Protein 4OEY (pdb70)

CATH classification: 1.10.565.10

InterPro domains:
  IPR000536 Nuclear hormone receptor, ligand-binding domain [PF00104] (699-878)
  IPR000536 Nuclear hormone receptor, ligand-binding domain [PS51843] (669-900)
  IPR000536 Nuclear hormone receptor, ligand-binding domain [SM00430] (707-871)
  IPR001103 Androgen receptor [PF02166] (6-449)
  IPR001103 Androgen receptor [PR00521] (6-25)
  IPR001103 Androgen receptor [PR00521] (27-45)
  IPR001103 Androgen receptor [PR00521] (169-188)
  IPR001103 Androgen receptor [PR00521] (218-238)
  IPR001103 Androgen receptor [PR00521] (264-284)
  IPR001103 Androgen receptor [PR00521] (301-321)
  IPR001103 Androgen receptor [PR00521] (346-368)
  IPR001103 Androgen receptor [PR00521] (382-401)
  IPR001103 Androgen receptor [PR00521] (432-449)
  IPR001628 Zinc finger, nuclear hormone receptor-type [PF00105] (558-626)
  IPR001628 Zinc finger, nuclear hormone receptor-type [PR00047] (560-576)
  IPR001628 Zinc finger, nuclear hormone receptor-type [PR00047] (576-591)
  IPR001628 Zinc finger, nuclear hormone receptor-type [PR00047] (609-617)
  IPR001628 Zinc finger, nuclear hormone receptor-type [PR00047] (617-625)
  IPR001628 Zinc finger, nuclear hormone receptor-type [PS00031] (560-586)
  IPR001628 Zinc finger, nuclear hormone receptor-type [PS51030] (557-632)

Solvent-accessible surface area: 11503 Å² total; per-residue (Å²): 112,148,21,32,85,45,3,79,87,37,60,50,60,121,24,57,3,56,15,74,67,146,75,109,33,45,17,30,20,0,8,28,15,25,8,58,7,8,27,92,19,1,46,63,16,4,130,12,0,42,49,7,44,29,1,150,90,5,64,67,65,4,8,29,19,0,0,12,10,3,6,20,8,4,18,9,0,18,4,0,35,60,0,48,73,81,37,119,7,70,66,0,40,19,0,57,36,0,30,0,60,86,127,35,0,126,67,0,150,9,81,69,25,0,48,84,3,56,91,3,0,50,42,0,30,148,29,146,7,56,72,64,11,5,17,0,0,12,0,0,4,0,0,7,7,26,25,94,140,23,19,139,55,48,178,106,1,76,91,10,26,104,61,4,40,120,27,0,70,120,43,30,108,121,75,76,153,55,52,89,72,0,2,86,7,7,14,43,0,11,45,7,3,110,62,14,4,76,40,13,56,62,3,29,112,100,13,164,131,35,85,8,104,28,29,124,7,9,29,44,0,0,64,75,22,0,36,68,10,28,78,30,130,2,110,36,46,100,61,46,190,62,14,0,90,121,59,5,160

Sequence (249 aa):
PIFLNVLEAIEPGVVCAGHDNNQPDSFAALLSSLNE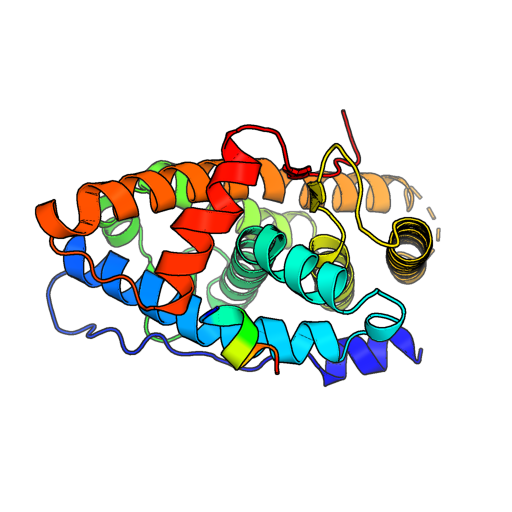LGERQLVHVVKWAKALPGFRNLHVDDQMAVIQYSWMGLMVFAMGWRSFTNVNSAMLYFAPDLVFNEYRMHKSRMYSQCVRMRHLSQEFGWLQITPQEFLCMKALLLFSIIPVDGLKNQKFFDELRMNYIKELDRIIASCSRRFYQLTKLLDSVQPIARELHQFTFDLLIKSHMVSVDFPEMMAEIISVQVPKILSGKVKPIYFHTGAFQNLFQ

Secondary structure (DSSP, 8-state):
-HHHHHHHHH----------TTS---HHHHHHHHHHHHHHHHHHHHHHHHTSTTGGGS-HHHHHHHHHHHHHHHHHHHHHHHHHHHHTTSSEEEETTEEE-HHHHHHTT-HHHHHHHHHHHHHHHHTT--HHHHHHHHHHHHTSEEETT--TTHHHHHHHHHHHHHHHHHHH---HHHHHHHHHHHHHHHHHHHHHHHHHHHHHHTTTTTT----HHHHHHHHHTHHHHHTTSEEE--S--/-HHHHHH-

GO terms:
  GO:0045944 positive regulation of transcription by RNA polymerase II (P, IDA)
  GO:0005634 nucleus (C, IDA)
  GO:0005737 cytoplasm (C, IDA)
  GO:0045944 positive regulation of transcription by RNA polymerase II (P, IMP)
  GO:0004879 nuclear receptor activity (F, IDA)
  GO:0001223 transcription coactivator binding (F, IDA)
  GO:0030520 estrogen receptor signaling pathway (P, IDA)
  GO:0030521 androgen receptor signaling pathway (P, IDA)
  GO:0071391 cellular response to estrogen stimulus (P, IDA)
  GO:0071394 cellular response to testosterone stimulus (P, IDA)
  GO:0001223 transcription coactivator binding (F, IPI)
  GO:0001091 RNA polymerase II general transcription initiation factor binding (F, IPI)
  GO:0051117 ATPase binding (F, IDA)
  GO:0032991 protein-containing complex (C, IDA)
  GO:0000978 RNA polymerase II cis-regulatory region sequence-specific DNA binding (F, IDA)
  GO:0001228 DNA-binding transcription activator activity, RNA polymerase II-specific (F, IDA)
  GO:0005497 androgen binding (F, IDA)
  GO:0003682 chromatin binding (F, IDA)
  GO:0003700 DNA-binding transcription factor activity (F, IDA)
  GO:0005634 nucleus (C, EXP)

Nearest PDB structures (foldseek):
  4k7a-assembly1_A  TM=1.003E+00  e=7.630E-37  Homo sapiens
  2q7k-assembly1_A  TM=1.003E+00  e=1.380E-36  Homo sapiens
  4oed-assembly1_A  TM=1.002E+00  e=7.768E-36  Homo sapiens
  4oh5-assembly1_A  TM=1.002E+00  e=9.465E-36  Homo sapiens
  4ql8-assembly1_A  TM=9.975E-01  e=1.098E-35  Homo sapiens

Organism: Homo sapiens (NCBI:txid9606)

Radius of gyration: 17.5 Å; Cα contacts (8 Å, |Δi|>4): 304; chains: 2; bounding box: 48×37×49 Å

Structure (mmCIF, N/CA/C/O backbone):
data_4OEY
#
_entry.id   4OEY
#
_cell.length_a   54.525
_cell.length_b   65.718
_cell.length_c   70.091
_cell.angle_alpha   90.00
_cell.angle_beta   90.00
_cell.angle_gamma   90.00
#
_symmetry.space_group_name_H-M   'P 21 21 21'
#
loop_
_entity.id
_entity.type
_entity.pdbx_description
1 polymer 'Androgen receptor'
2 polymer 'co-regulator peptide'
3 non-polymer 'SULFATE ION'
4 non-polymer 5-ALPHA-DIHYDROTESTOSTERONE
5 water water
#
loop_
_atom_site.group_PDB
_atom_site.id
_atom_site.type_symbol
_atom_site.label_atom_id
_atom_site.label_alt_id
_atom_site.label_comp_id
_atom_site.label_asym_id
_atom_site.label_entity_id
_atom_site.label_seq_id
_atom_site.pdbx_PDB_ins_code
_atom_site.Cartn_x
_atom_site.Cartn_y
_atom_site.Cartn_z
_atom_site.occupancy
_atom_site.B_iso_or_equiv
_atom_site.auth_seq_id
_atom_site.auth_comp_id
_atom_site.auth_asym_id
_atom_site.auth_atom_id
_atom_site.pdbx_PDB_model_num
ATOM 1 N N . PRO A 1 2 ? 9.969 27.077 21.020 1.00 67.18 671 PRO A N 1
ATOM 2 C CA . PRO A 1 2 ? 10.286 25.674 21.112 1.00 69.05 671 PRO A CA 1
ATOM 3 C C . PRO A 1 2 ? 11.793 25.547 21.067 1.00 57.77 671 PRO A C 1
ATOM 4 O O . PRO A 1 2 ? 12.344 25.435 19.995 1.00 52.92 671 PRO A O 1
ATOM 8 N N . ILE A 1 3 ? 12.438 25.631 22.223 1.00 52.98 672 ILE A N 1
ATOM 9 C CA . ILE A 1 3 ? 13.837 25.540 22.294 1.00 45.72 672 ILE A CA 1
ATOM 10 C C . ILE A 1 3 ? 14.316 24.215 21.651 1.00 39.44 672 ILE A C 1
ATOM 11 O O . ILE A 1 3 ? 15.245 24.241 20.869 1.00 38.00 672 ILE A O 1
ATOM 16 N N . PHE A 1 4 ? 13.706 23.085 21.996 1.00 43.03 673 PHE A N 1
ATOM 17 C CA . PHE A 1 4 ? 14.085 21.747 21.416 1.00 40.82 673 PHE A CA 1
ATOM 18 C C . PHE A 1 4 ? 14.193 21.663 19.890 1.00 40.17 673 PHE A C 1
ATOM 19 O O . PHE A 1 4 ? 15.216 21.202 19.371 1.00 33.11 673 PHE A O 1
ATOM 27 N N . LEU A 1 5 ? 13.130 22.029 19.149 1.00 35.14 674 LEU A N 1
ATOM 28 C CA . LEU A 1 5 ? 13.173 21.995 17.697 1.00 40.77 674 LEU A CA 1
ATOM 29 C C . LEU A 1 5 ? 14.232 22.979 17.126 1.00 39.22 674 LEU A C 1
ATOM 30 O O . LEU A 1 5 ? 14.933 22.619 16.151 1.00 37.35 674 LEU A O 1
ATOM 35 N N . ASN A 1 6 ? 14.395 24.142 17.789 1.00 36.33 675 ASN A N 1
ATOM 36 C CA . ASN A 1 6 ? 15.331 25.153 17.338 1.00 34.38 675 ASN A CA 1
ATOM 37 C C . ASN A 1 6 ? 16.697 24.421 17.285 1.00 29.43 675 ASN A C 1
ATOM 38 O O . ASN A 1 6 ? 17.392 24.580 16.288 1.00 34.19 675 ASN A O 1
ATOM 43 N N . VAL A 1 7 ? 16.987 23.632 18.306 1.00 31.51 676 VAL A N 1
ATOM 44 C CA . VAL A 1 7 ? 18.424 23.113 18.464 1.00 33.14 676 VAL A CA 1
ATOM 45 C C . VAL A 1 7 ? 18.619 22.023 17.421 1.00 32.45 676 VAL A C 1
ATOM 46 O O . VAL A 1 7 ? 19.610 22.019 16.678 1.00 32.53 676 VAL A O 1
ATOM 50 N N . LEU A 1 8 ? 17.602 21.145 17.308 1.00 33.41 677 LEU A N 1
ATOM 51 C CA . LEU A 1 8 ? 17.579 20.092 16.266 1.00 33.44 677 LEU A CA 1
ATOM 52 C C . LEU A 1 8 ? 17.751 20.620 14.877 1.00 34.65 677 LEU A C 1
ATOM 53 O O . LEU A 1 8 ? 18.569 20.090 14.083 1.00 31.88 677 LEU A O 1
ATOM 58 N N . GLU A 1 9 ? 17.050 21.737 14.569 1.00 32.53 678 GLU A N 1
ATOM 59 C CA . GLU A 1 9 ? 17.140 22.331 13.293 1.00 33.03 678 GLU A CA 1
ATOM 60 C C . GLU A 1 9 ? 18.557 22.932 13.119 1.00 32.49 678 GLU A C 1
ATOM 61 O O . GLU A 1 9 ? 19.228 22.718 12.074 1.00 34.05 678 GLU A O 1
ATOM 67 N N . ALA A 1 10 ? 19.046 23.587 14.143 1.00 31.00 679 ALA A N 1
ATOM 68 C CA . ALA A 1 10 ? 20.309 24.284 14.040 1.00 34.58 679 ALA A CA 1
ATOM 69 C C . ALA A 1 10 ? 21.504 23.345 13.872 1.00 35.46 679 ALA A C 1
ATOM 70 O O . ALA A 1 10 ? 22.486 23.700 13.188 1.00 36.50 679 ALA A O 1
ATOM 72 N N . ILE A 1 11 ? 21.431 22.167 14.469 1.00 32.41 680 ILE A N 1
ATOM 73 C CA . ILE A 1 11 ? 22.622 21.216 14.449 1.00 33.55 680 ILE A CA 1
ATOM 74 C C . ILE A 1 11 ? 22.634 20.249 13.266 1.00 33.49 680 ILE A C 1
ATOM 75 O O . ILE A 1 11 ? 23.526 19.389 13.162 1.00 30.42 680 ILE A O 1
ATOM 80 N N . GLU A 1 12 ? 21.551 20.246 12.469 1.00 31.10 681 GLU A N 1
ATOM 81 C CA . GLU A 1 12 ? 21.375 19.232 11.411 1.00 33.91 681 GLU A CA 1
ATOM 82 C C . GLU A 1 12 ? 22.489 19.333 10.345 1.00 35.11 681 GLU A C 1
ATOM 83 O O . GLU A 1 12 ? 22.682 20.386 9.760 1.00 34.04 681 GLU A O 1
ATOM 89 N N . PRO A 1 13 ? 23.260 18.244 10.130 1.00 35.43 682 PRO A N 1
ATOM 90 C CA . PRO A 1 13 ? 24.428 18.368 9.236 1.00 36.61 682 PRO A CA 1
ATOM 91 C C . PRO A 1 13 ? 24.115 18.789 7.838 1.00 37.56 682 PRO A C 1
ATOM 92 O O . PRO A 1 13 ? 23.023 18.504 7.332 1.00 38.48 682 PRO A O 1
ATOM 96 N N . GLY A 1 14 ? 25.094 19.391 7.177 1.00 37.73 683 GLY A N 1
ATOM 97 C CA . GLY A 1 14 ? 24.957 19.660 5.790 1.00 39.92 683 GLY A CA 1
ATOM 98 C C . GLY A 1 14 ? 25.276 18.481 4.878 1.00 39.33 683 GLY A C 1
ATOM 99 O O . GLY A 1 14 ? 25.336 17.348 5.307 1.00 38.93 683 GLY A O 1
ATOM 100 N N . VAL A 1 15 ? 25.426 18.798 3.597 1.00 37.47 684 VAL A N 1
ATOM 101 C CA . VAL A 1 15 ? 25.660 17.886 2.475 1.00 37.09 684 VAL A CA 1
ATOM 102 C C . VAL A 1 15 ? 27.039 17.272 2.632 1.00 35.77 684 VAL A C 1
ATOM 103 O O . VAL A 1 15 ? 27.984 17.993 2.908 1.00 37.63 684 VAL A O 1
ATOM 107 N N . VAL A 1 16 ? 27.119 15.946 2.605 1.00 31.75 685 VAL A N 1
ATOM 108 C CA . VAL A 1 16 ? 28.455 15.270 2.574 1.00 36.03 685 VAL A CA 1
ATOM 109 C C . VAL A 1 16 ? 28.625 14.500 1.288 1.00 37.63 685 VAL A C 1
ATOM 110 O O . VAL A 1 16 ? 27.741 13.704 0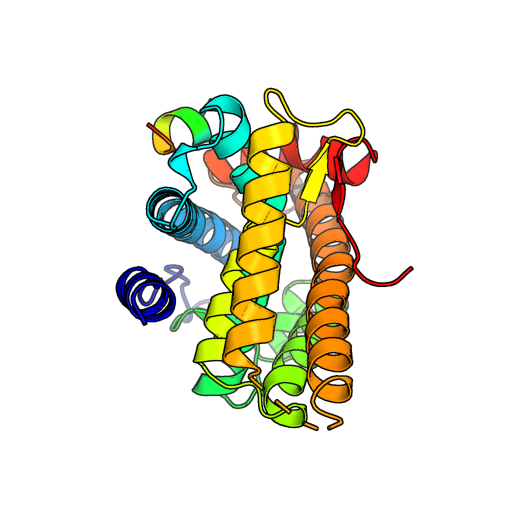.915 1.00 34.59 685 VAL A O 1
ATOM 114 N N . CYS A 1 17 ? 29.742 14.739 0.565 1.00 33.09 686 CYS A N 1
ATOM 115 C CA . CYS A 1 17 ? 29.988 14.071 -0.683 1.00 36.35 686 CYS A CA 1
ATOM 116 C C . CYS A 1 17 ? 30.933 12.875 -0.420 1.00 36.76 686 CYS A C 1
ATOM 117 O O . CYS A 1 17 ? 31.715 12.935 0.531 1.00 31.13 686 CYS A O 1
ATOM 120 N N . ALA A 1 18 ? 30.841 11.823 -1.247 1.00 35.07 687 ALA A N 1
ATOM 121 C CA . ALA A 1 18 ? 31.663 10.611 -1.091 1.00 35.39 687 ALA A CA 1
ATOM 122 C C . ALA A 1 18 ? 33.029 10.691 -1.813 1.00 34.89 687 ALA A C 1
ATOM 123 O O . ALA A 1 18 ? 33.898 9.899 -1.470 1.00 33.05 687 ALA A O 1
ATOM 125 N N . GLY A 1 19 ? 33.169 11.564 -2.804 1.00 35.36 688 GLY A N 1
ATOM 126 C CA . GLY A 1 19 ? 34.370 11.595 -3.684 1.00 37.73 688 GLY A CA 1
ATOM 127 C C . GLY A 1 19 ? 34.386 10.463 -4.711 1.00 39.34 688 GLY A C 1
ATOM 128 O O . GLY A 1 19 ? 35.429 10.108 -5.209 1.00 38.56 688 GLY A O 1
ATOM 129 N N . HIS A 1 20 ? 33.206 9.894 -5.056 1.00 34.11 689 HIS A N 1
ATOM 130 C CA . HIS A 1 20 ? 33.153 8.812 -5.974 1.00 35.91 689 HIS A CA 1
ATOM 131 C C . HIS A 1 20 ? 33.487 9.259 -7.406 1.00 34.82 689 HIS A C 1
ATOM 132 O O . HIS A 1 20 ? 33.064 10.299 -7.825 1.00 40.16 689 HIS A O 1
ATOM 139 N N . ASP A 1 21 ? 34.241 8.470 -8.155 1.00 37.81 690 ASP A N 1
ATOM 140 C CA . ASP A 1 21 ? 34.455 8.775 -9.585 1.00 38.26 690 ASP A CA 1
ATOM 141 C C . ASP A 1 21 ? 33.287 8.220 -10.414 1.00 33.34 690 ASP A C 1
ATOM 142 O O . ASP A 1 21 ? 33.246 7.028 -10.699 1.00 39.06 690 ASP A O 1
ATOM 147 N N . ASN A 1 22 ? 32.374 9.082 -10.814 1.00 36.33 691 ASN A N 1
ATOM 148 C CA . ASN A 1 22 ? 31.209 8.697 -11.610 1.00 38.38 691 ASN A CA 1
ATOM 149 C C . ASN A 1 22 ? 31.494 8.541 -13.093 1.00 46.28 691 ASN A C 1
ATOM 150 O O . ASN A 1 22 ? 30.577 8.300 -13.872 1.00 41.67 691 ASN A O 1
ATOM 155 N N . ASN A 1 23 ? 32.765 8.658 -13.480 1.00 44.75 692 ASN A N 1
ATOM 156 C CA . ASN A 1 23 ? 33.171 8.429 -14.867 1.00 45.06 692 ASN A CA 1
ATOM 157 C C . ASN A 1 23 ? 33.657 6.984 -15.050 1.00 45.61 692 ASN A C 1
ATOM 158 O O . ASN A 1 23 ? 33.545 6.422 -16.137 1.00 57.81 692 ASN A O 1
ATOM 163 N N . GLN A 1 24 ? 34.149 6.338 -14.004 1.00 49.02 693 GLN A N 1
ATOM 164 C CA . GLN A 1 24 ? 34.550 4.945 -14.149 1.00 56.47 693 GLN A CA 1
ATOM 165 C C . GLN A 1 24 ? 33.275 4.079 -14.119 1.00 59.74 693 GLN A C 1
ATOM 166 O O . GLN A 1 24 ? 32.205 4.550 -13.620 1.00 45.61 693 GLN A O 1
ATOM 172 N N . PRO A 1 25 ? 33.383 2.836 -14.666 1.00 57.69 694 PRO A N 1
ATOM 173 C CA . PRO A 1 25 ? 32.341 1.804 -14.639 1.00 59.11 694 PRO A CA 1
ATOM 174 C C . PRO A 1 25 ? 31.954 1.414 -13.240 1.00 52.28 694 PRO A C 1
ATOM 175 O O . PRO A 1 25 ? 32.798 1.330 -12.353 1.00 62.66 694 PRO A O 1
ATOM 179 N N . ASP A 1 26 ? 30.686 1.139 -13.048 1.00 51.62 695 ASP A N 1
ATOM 180 C CA . ASP A 1 26 ? 30.216 0.632 -11.781 1.00 46.27 695 ASP A CA 1
ATOM 181 C C . ASP A 1 26 ? 30.857 -0.745 -11.598 1.00 58.02 695 ASP A C 1
ATOM 182 O O . ASP A 1 26 ? 30.640 -1.647 -12.396 1.00 52.87 695 ASP A O 1
ATOM 187 N N . SER A 1 27 ? 31.747 -0.843 -10.616 1.00 52.87 696 SER A N 1
ATOM 188 C CA . SER A 1 27 ? 32.222 -2.097 -10.146 1.00 50.01 696 SER A CA 1
ATOM 189 C C . SER A 1 27 ? 31.873 -2.202 -8.662 1.00 50.71 696 SER A C 1
ATOM 190 O O . SER A 1 27 ? 31.685 -1.186 -7.976 1.00 42.95 696 SER A O 1
ATOM 193 N N . PHE A 1 28 ? 31.785 -3.435 -8.180 1.00 44.33 697 PHE A N 1
ATOM 194 C CA . PHE A 1 28 ? 31.579 -3.714 -6.772 1.00 43.48 697 PHE A CA 1
ATOM 195 C C . PHE A 1 28 ? 32.647 -3.014 -5.915 1.00 44.12 697 PHE A C 1
ATOM 196 O O . PHE A 1 28 ? 32.337 -2.273 -4.949 1.00 37.67 697 PHE A O 1
ATOM 204 N N . ALA A 1 29 ? 33.916 -3.234 -6.279 1.00 38.21 698 ALA A N 1
ATOM 205 C CA . ALA A 1 29 ? 35.009 -2.715 -5.465 1.00 39.99 698 ALA A CA 1
ATOM 206 C C . ALA A 1 29 ? 34.980 -1.187 -5.325 1.00 36.17 698 ALA A C 1
ATOM 207 O O . ALA A 1 29 ? 35.191 -0.649 -4.225 1.00 35.96 698 ALA A O 1
ATOM 209 N N . ALA A 1 30 ? 34.701 -0.504 -6.439 1.00 35.16 699 ALA A N 1
ATOM 210 C CA . ALA A 1 30 ? 34.707 0.949 -6.487 1.00 37.10 699 ALA A CA 1
ATOM 211 C C . ALA A 1 30 ? 33.458 1.481 -5.743 1.00 31.69 699 ALA A C 1
ATOM 212 O O . ALA A 1 30 ? 33.546 2.405 -4.937 1.00 32.67 699 ALA A O 1
ATOM 214 N N . LEU A 1 31 ? 32.317 0.882 -5.973 1.00 36.69 700 LEU A N 1
ATOM 215 C CA . LEU A 1 31 ? 31.159 1.388 -5.241 1.00 33.86 700 LEU A CA 1
ATOM 216 C C . LEU A 1 31 ? 31.257 1.205 -3.737 1.00 29.31 700 LEU A C 1
ATOM 217 O O . LEU A 1 31 ? 30.893 2.061 -2.978 1.00 31.92 700 LEU A O 1
ATOM 222 N N . LEU A 1 32 ? 31.668 0.037 -3.301 1.00 33.43 701 LEU A N 1
ATOM 223 C CA . LEU A 1 32 ? 31.697 -0.209 -1.902 1.00 33.33 701 LEU A CA 1
ATOM 224 C C . LEU A 1 32 ? 32.815 0.566 -1.260 1.00 30.86 701 LEU A C 1
ATOM 225 O O . LEU A 1 32 ? 32.633 1.091 -0.140 1.00 26.03 701 LEU A O 1
ATOM 230 N N . SER A 1 33 ? 33.987 0.650 -1.913 1.00 34.78 702 SER A N 1
ATOM 231 C CA . SER A 1 33 ? 35.019 1.543 -1.368 1.00 31.48 702 SER A CA 1
ATOM 232 C C . SER A 1 33 ? 34.523 3.021 -1.160 1.00 32.16 702 SER A C 1
ATOM 233 O O . SER A 1 33 ? 34.835 3.669 -0.161 1.00 31.18 702 SER A O 1
ATOM 236 N N . SER A 1 34 ? 33.734 3.515 -2.071 1.00 35.70 703 SER A N 1
ATOM 237 C CA . SER A 1 34 ? 33.158 4.849 -1.960 1.00 32.88 703 SER A CA 1
ATOM 238 C C . SER A 1 34 ? 32.084 4.982 -0.871 1.00 32.54 703 SER A C 1
ATOM 239 O O . SER A 1 34 ? 31.995 5.982 -0.157 1.00 31.02 703 SER A O 1
ATOM 242 N N . LEU A 1 35 ? 31.254 3.965 -0.747 1.00 33.41 704 LEU A N 1
ATOM 243 C CA . LEU A 1 35 ? 30.316 3.917 0.399 1.00 29.17 704 LEU A CA 1
ATOM 244 C C . LEU A 1 35 ? 31.063 3.900 1.730 1.00 28.66 704 LEU A C 1
ATOM 245 O O . LEU A 1 35 ? 30.694 4.580 2.659 1.00 28.25 704 LEU A O 1
ATOM 250 N N . ASN A 1 36 ? 32.186 3.163 1.837 1.00 30.18 705 ASN A N 1
ATOM 251 C CA . ASN A 1 36 ? 32.985 3.128 3.069 1.00 31.62 705 ASN A CA 1
ATOM 252 C C . ASN A 1 36 ? 33.586 4.501 3.386 1.00 29.24 705 ASN A C 1
ATOM 253 O O . ASN A 1 36 ? 33.573 4.921 4.508 1.00 29.61 705 ASN A O 1
ATOM 258 N N . GLU A 1 37 ? 34.051 5.177 2.361 1.00 30.36 706 GLU A N 1
ATOM 259 C CA . GLU A 1 37 ? 34.667 6.490 2.536 1.00 31.54 706 GLU A CA 1
ATOM 260 C C . GLU A 1 37 ? 33.521 7.472 2.935 1.00 28.18 706 GLU A C 1
ATOM 261 O O . GLU A 1 37 ? 33.650 8.291 3.813 1.00 29.68 706 GLU A O 1
ATOM 267 N N . LEU A 1 38 ? 32.371 7.295 2.345 1.00 31.36 707 LEU A N 1
ATOM 268 C CA . LEU A 1 38 ? 31.258 8.119 2.761 1.00 26.71 707 LEU A CA 1
ATOM 269 C C . LEU A 1 38 ? 30.923 7.874 4.230 1.00 26.45 707 LEU A C 1
ATOM 270 O O . LEU A 1 38 ? 30.557 8.822 4.935 1.00 31.32 707 LEU A O 1
ATOM 275 N N . GLY A 1 39 ? 30.890 6.596 4.671 1.00 25.45 708 GLY A N 1
ATOM 276 C CA . GLY A 1 39 ? 30.583 6.233 6.038 1.00 25.71 708 GLY A CA 1
ATOM 277 C C . GLY A 1 39 ? 31.584 6.961 6.962 1.00 33.14 708 GLY A C 1
ATOM 278 O O . GLY A 1 39 ? 31.271 7.498 7.968 1.00 29.37 708 GLY A O 1
ATOM 279 N N . GLU A 1 40 ? 32.838 6.961 6.564 1.00 29.33 709 GLU A N 1
ATOM 280 C CA . GLU A 1 40 ? 33.869 7.631 7.364 1.00 30.31 709 GLU A CA 1
ATOM 281 C C . GLU A 1 40 ? 33.643 9.121 7.488 1.00 27.23 709 GLU A C 1
ATOM 282 O O . GLU A 1 40 ? 33.732 9.640 8.582 1.00 31.90 709 GLU A O 1
ATOM 288 N N . ARG A 1 41 ? 33.319 9.770 6.375 1.00 28.80 710 ARG A N 1
ATOM 289 C CA . ARG A 1 41 ? 33.089 11.186 6.341 1.00 31.96 710 ARG A CA 1
ATOM 290 C C . ARG A 1 41 ? 31.847 11.521 7.143 1.00 32.04 710 ARG A C 1
ATOM 291 O O . ARG A 1 41 ? 31.848 12.470 7.947 1.00 31.14 710 ARG A O 1
ATOM 299 N N . GLN A 1 42 ? 30.782 10.767 6.908 1.00 32.41 711 GLN A N 1
ATOM 300 C CA . GLN A 1 42 ? 29.601 10.940 7.726 1.00 29.87 711 GLN A CA 1
ATOM 301 C C . GLN A 1 42 ? 29.792 10.728 9.238 1.00 29.39 711 GLN A C 1
ATOM 302 O O . GLN A 1 42 ? 29.107 11.332 10.068 1.00 30.59 711 GLN A O 1
ATOM 308 N N . LEU A 1 43 ? 30.638 9.806 9.650 1.00 26.79 712 LEU A N 1
ATOM 309 C CA . LEU A 1 43 ? 30.815 9.534 11.028 1.00 30.96 712 LEU A CA 1
ATOM 310 C C . LEU A 1 43 ? 31.341 10.777 11.727 1.00 29.68 712 LEU A C 1
ATOM 311 O O . LEU A 1 43 ? 30.974 11.056 12.864 1.00 27.71 712 LEU A O 1
ATOM 316 N N . VAL A 1 44 ? 32.283 11.492 11.076 1.00 33.57 713 VAL A N 1
ATOM 317 C CA . VAL A 1 44 ? 32.776 12.745 11.638 1.00 33.97 713 VAL A CA 1
ATOM 318 C C . VAL A 1 44 ? 31.597 13.687 11.953 1.00 30.96 713 VAL A C 1
ATOM 319 O O . VAL A 1 44 ? 31.529 14.293 13.033 1.00 31.91 713 VAL A O 1
ATOM 323 N N . HIS A 1 45 ? 30.709 13.792 10.997 1.00 30.10 714 HIS A N 1
ATOM 324 C CA . HIS A 1 45 ? 29.533 14.658 11.167 1.00 33.22 714 HIS A CA 1
ATOM 325 C C . HIS A 1 45 ? 28.565 14.145 12.266 1.00 32.47 714 HIS A C 1
ATOM 326 O O . HIS A 1 45 ? 28.010 14.971 13.022 1.00 32.80 714 HIS A O 1
ATOM 333 N N . VAL A 1 46 ? 28.401 12.822 12.352 1.00 30.86 715 VAL A N 1
ATOM 334 C CA . VAL A 1 46 ? 27.489 12.233 13.367 1.00 33.30 715 VAL A CA 1
ATOM 335 C C . VAL A 1 46 ? 28.040 12.485 14.732 1.00 31.77 715 VAL A C 1
ATOM 336 O O . VAL A 1 46 ? 27.319 12.806 15.629 1.00 29.13 715 VAL A O 1
ATOM 340 N N . VAL A 1 47 ? 29.384 12.388 14.938 1.00 29.41 716 VAL A N 1
ATOM 341 C CA . VAL A 1 47 ? 29.918 12.642 16.217 1.00 28.26 716 VAL A CA 1
ATOM 342 C C . VAL A 1 47 ? 29.649 14.078 16.624 1.00 28.77 716 VAL A C 1
ATOM 343 O O . VAL A 1 47 ? 29.290 14.290 17.749 1.00 33.11 716 VAL A O 1
ATOM 347 N N . LYS A 1 48 ? 29.914 15.057 15.756 1.00 30.55 717 LYS A N 1
ATOM 348 C CA . LYS A 1 48 ? 29.771 16.486 16.071 1.00 31.39 717 LYS A CA 1
ATOM 349 C C . LYS A 1 48 ? 28.273 16.832 16.387 1.00 31.31 717 LYS A C 1
ATOM 350 O O . LYS A 1 48 ? 27.966 17.511 17.354 1.00 29.81 717 LYS A O 1
ATOM 356 N N . TRP A 1 49 ? 27.412 16.203 15.602 1.00 30.72 718 TRP A N 1
ATOM 357 C CA . TRP A 1 49 ? 25.919 16.321 15.749 1.00 27.72 718 TRP A CA 1
ATOM 358 C C . TRP A 1 49 ? 25.465 15.793 17.101 1.00 26.66 718 TRP A C 1
ATOM 359 O O . TRP A 1 49 ? 24.830 16.515 17.856 1.00 31.84 718 TRP A O 1
ATOM 370 N N . ALA A 1 50 ? 25.802 14.556 17.418 1.00 31.45 719 ALA A N 1
ATOM 371 C CA . ALA A 1 50 ? 25.391 13.895 18.644 1.00 31.53 719 ALA A CA 1
ATOM 372 C C . ALA A 1 50 ? 25.825 14.649 19.879 1.00 35.97 719 ALA A C 1
ATOM 373 O O . ALA A 1 50 ? 25.025 14.894 20.784 1.00 29.82 719 ALA A O 1
ATOM 375 N N . LYS A 1 51 ? 27.071 15.156 19.871 1.00 31.54 720 LYS A N 1
ATOM 376 C CA . LYS A 1 51 ? 27.593 15.830 21.001 1.00 32.03 720 LYS A CA 1
ATOM 377 C C . LYS A 1 51 ? 26.953 17.232 21.245 1.00 30.87 720 LYS A C 1
ATOM 378 O O . LYS A 1 51 ? 27.004 17.771 22.335 1.00 33.28 720 LYS A O 1
ATOM 384 N N . ALA A 1 52 ? 26.374 17.783 20.206 1.00 29.70 721 ALA A N 1
ATOM 385 C CA . ALA A 1 52 ? 25.599 18.976 20.310 1.00 29.53 721 ALA A CA 1
ATOM 386 C C . ALA A 1 52 ? 24.105 18.757 20.624 1.00 30.57 721 ALA A C 1
ATOM 387 O O . ALA A 1 52 ? 23.362 19.753 20.727 1.00 31.51 721 ALA A O 1
ATOM 389 N N . LEU A 1 53 ? 23.641 17.524 20.762 1.00 30.39 722 LEU A N 1
ATOM 390 C CA . LEU A 1 53 ? 22.221 17.320 21.090 1.00 32.78 722 LEU A CA 1
ATOM 391 C C . LEU A 1 53 ? 21.857 17.729 22.543 1.00 31.46 722 LEU A C 1
ATOM 392 O O . LEU A 1 53 ? 22.600 17.564 23.497 1.00 26.55 722 LEU A O 1
ATOM 397 N N . PRO A 1 54 ? 20.602 18.228 22.763 1.00 27.39 723 PRO A N 1
ATOM 398 C CA . PRO A 1 54 ? 20.252 18.463 24.151 1.00 28.94 723 PRO A CA 1
ATOM 399 C C . PRO A 1 54 ? 20.415 17.262 25.039 1.00 31.24 723 PRO A C 1
ATOM 400 O O . PRO A 1 54 ? 19.959 16.165 24.715 1.00 32.66 723 PRO A O 1
ATOM 404 N N . GLY A 1 55 ? 21.076 17.457 26.177 1.00 33.77 724 GLY A N 1
ATOM 405 C CA . GLY A 1 55 ? 21.242 16.445 27.200 1.00 37.57 724 GLY A CA 1
ATOM 406 C C . GLY A 1 55 ? 22.425 15.515 27.020 1.00 33.29 724 GLY A C 1
ATOM 407 O O . GLY A 1 55 ? 22.745 14.767 27.889 1.00 34.80 724 GLY A O 1
ATOM 408 N N . PHE A 1 56 ? 23.021 15.516 25.854 1.00 32.69 725 PHE A N 1
ATOM 409 C CA . PHE A 1 56 ? 23.882 14.433 25.467 1.00 36.37 725 PHE A CA 1
ATOM 410 C C . PHE A 1 56 ? 25.036 14.347 26.432 1.00 36.68 725 PHE A C 1
ATOM 411 O O . PHE A 1 56 ? 25.473 13.257 26.751 1.00 35.54 725 PHE A O 1
ATOM 419 N N . ARG A 1 57 ? 25.510 15.495 26.899 1.00 42.62 726 ARG A N 1
ATOM 420 C CA . ARG A 1 57 ? 26.547 15.497 27.926 1.00 43.49 726 ARG A CA 1
ATOM 421 C C . ARG A 1 57 ? 26.097 15.058 29.293 1.00 45.07 726 ARG A C 1
ATOM 422 O O . ARG A 1 57 ? 26.930 14.911 30.145 1.00 46.04 726 ARG A O 1
ATOM 430 N N . ASN A 1 58 ? 24.797 14.798 29.544 1.00 39.09 727 ASN A N 1
ATOM 431 C CA . ASN A 1 58 ? 24.413 14.100 30.744 1.00 43.18 727 ASN A CA 1
ATOM 432 C C . ASN A 1 58 ? 25.036 12.722 30.806 1.00 44.03 727 ASN A C 1
ATOM 433 O O . ASN A 1 58 ? 25.176 12.194 31.909 1.00 45.69 727 ASN A O 1
ATOM 438 N N . LEU A 1 59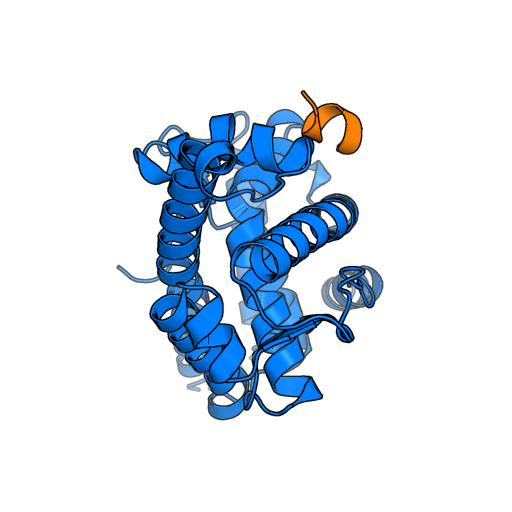 ? 25.343 12.125 29.651 1.00 37.29 728 LEU A N 1
ATOM 439 C CA . LEU A 1 59 ? 25.855 10.736 29.620 1.00 36.17 728 LEU A CA 1
ATOM 440 C C . LEU A 1 59 ? 27.316 10.701 30.066 1.00 37.55 728 LEU A C 1
ATOM 441 O O . LEU A 1 59 ? 28.074 11.587 29.733 1.00 39.93 728 LEU A O 1
ATOM 446 N N . HIS A 1 60 ? 27.710 9.614 30.709 1.00 40.89 729 HIS A N 1
ATOM 447 C CA . HIS A 1 60 ? 29.134 9.345 30.899 1.00 43.47 729 HIS A CA 1
ATOM 448 C C . HIS A 1 60 ? 29.906 9.363 29.564 1.00 40.72 729 HIS A C 1
ATOM 449 O O . HIS A 1 60 ? 29.477 8.791 28.557 1.00 35.58 729 HIS A O 1
ATOM 456 N N . VAL A 1 61 ? 31.085 9.956 29.526 1.00 38.70 730 VAL A N 1
ATOM 457 C CA . VAL A 1 61 ? 31.827 9.990 28.250 1.00 44.92 730 VAL A CA 1
ATOM 458 C C . VAL A 1 61 ? 31.988 8.625 27.554 1.00 38.34 730 VAL A C 1
ATOM 459 O O . VAL A 1 61 ? 32.133 8.578 26.336 1.00 40.91 730 VAL A O 1
ATOM 463 N N . ASP A 1 62 ? 31.981 7.526 28.298 1.00 40.99 731 ASP A N 1
ATOM 464 C CA . ASP A 1 62 ? 32.167 6.192 27.705 1.00 45.55 731 ASP A CA 1
ATOM 465 C C . ASP A 1 62 ? 30.872 5.765 27.047 1.00 39.91 731 ASP A C 1
ATOM 466 O O . ASP A 1 62 ? 30.885 5.082 26.047 1.00 36.97 731 ASP A O 1
ATOM 471 N N . ASP A 1 63 ? 29.771 6.208 27.613 1.00 40.42 732 ASP A N 1
ATOM 472 C CA . ASP A 1 63 ? 28.467 5.927 27.046 1.00 40.66 732 ASP A CA 1
ATOM 473 C C . ASP A 1 63 ? 28.194 6.759 25.793 1.00 35.25 732 ASP A C 1
ATOM 474 O O . ASP A 1 63 ? 27.575 6.302 24.848 1.00 36.43 732 ASP A O 1
ATOM 479 N N . GLN A 1 64 ? 28.607 8.009 25.821 1.00 34.18 733 GLN A N 1
ATOM 480 C CA . GLN A 1 64 ? 28.529 8.877 24.671 1.00 34.36 733 GLN A CA 1
ATOM 481 C C . GLN A 1 64 ? 29.191 8.192 23.502 1.00 39.53 733 GLN A C 1
ATOM 482 O O . GLN A 1 64 ? 28.611 8.161 22.430 1.00 32.55 733 GLN A O 1
ATOM 488 N N . MET A 1 65 ? 30.452 7.721 23.660 1.00 34.28 734 MET A N 1
ATOM 489 C CA . MET A 1 65 ? 31.106 7.056 22.539 1.00 34.65 734 MET A CA 1
ATOM 490 C C . MET A 1 65 ? 30.378 5.768 22.152 1.00 34.03 734 MET A C 1
ATOM 491 O O . MET A 1 65 ? 30.208 5.458 21.013 1.00 33.52 734 MET A O 1
ATOM 496 N N . ALA A 1 66 ? 30.012 5.000 23.128 1.00 33.64 735 ALA A N 1
ATOM 497 C CA . ALA A 1 66 ? 29.399 3.721 22.836 1.00 35.95 735 ALA A CA 1
ATOM 498 C C . ALA A 1 66 ? 28.072 3.892 22.074 1.00 30.39 735 ALA A C 1
ATOM 499 O O . ALA A 1 66 ? 27.809 3.181 21.106 1.00 32.58 735 ALA A O 1
ATOM 501 N N . VAL A 1 67 ? 27.290 4.851 22.480 1.00 32.37 736 VAL A N 1
ATOM 502 C CA . VAL A 1 67 ? 25.970 5.028 21.859 1.00 32.52 736 VAL A CA 1
ATOM 503 C C . VAL A 1 67 ? 26.124 5.465 20.385 1.00 31.45 736 VAL A C 1
ATOM 504 O O . VAL A 1 67 ? 25.423 4.993 19.477 1.00 27.27 736 VAL A O 1
ATOM 508 N N . ILE A 1 68 ? 27.165 6.276 20.077 1.00 29.44 737 ILE A N 1
ATOM 509 C CA . ILE A 1 68 ? 27.471 6.612 18.718 1.00 30.28 737 ILE A CA 1
ATOM 510 C C . ILE A 1 68 ? 27.890 5.405 17.882 1.00 29.12 737 ILE A C 1
ATOM 511 O O . ILE A 1 68 ? 27.463 5.266 16.718 1.00 25.68 737 ILE A O 1
ATOM 516 N N . GLN A 1 69 ? 28.854 4.607 18.446 1.00 29.38 738 GLN A N 1
ATOM 517 C CA . GLN A 1 69 ? 29.416 3.487 17.800 1.00 29.99 738 GLN A CA 1
ATOM 518 C C . GLN A 1 69 ? 28.433 2.339 17.516 1.00 29.31 738 GLN A C 1
ATOM 519 O O . GLN A 1 69 ? 28.645 1.581 16.629 1.00 31.81 738 GLN A O 1
ATOM 525 N N . TYR A 1 70 ? 27.343 2.280 18.232 1.00 33.05 739 TYR A N 1
ATOM 526 C CA . TYR A 1 70 ? 26.316 1.281 18.001 1.00 31.52 739 TYR A CA 1
ATOM 527 C C . TYR A 1 70 ? 25.236 1.787 17.069 1.00 31.49 739 TYR A C 1
ATOM 528 O O . TYR A 1 70 ? 24.662 1.009 16.278 1.00 34.51 739 TYR A O 1
ATOM 537 N N . SER A 1 71 ? 24.965 3.078 17.132 1.00 28.52 740 SER A N 1
ATOM 538 C CA . SER A 1 71 ? 23.810 3.630 16.415 1.00 29.79 740 SER A CA 1
ATOM 539 C C . SER A 1 71 ? 24.061 4.268 15.029 1.00 32.38 740 SER A C 1
ATOM 540 O O . SER A 1 71 ? 23.101 4.577 14.286 1.00 29.14 740 SER A O 1
ATOM 543 N N . TRP A 1 72 ? 25.327 4.455 14.621 1.00 30.10 741 TRP A N 1
ATOM 544 C CA . TRP A 1 72 ? 25.590 5.127 13.383 1.00 27.48 741 TRP A CA 1
ATOM 545 C C . TRP A 1 72 ? 24.916 4.538 12.148 1.00 27.23 741 TRP A C 1
ATOM 546 O O . TRP A 1 72 ? 24.498 5.269 11.295 1.00 27.41 741 TRP A O 1
ATOM 557 N N . MET A 1 73 ? 24.824 3.224 12.034 1.00 25.43 742 MET A N 1
ATOM 558 C CA . MET A 1 73 ? 24.298 2.603 10.853 1.00 25.96 742 MET A CA 1
ATOM 559 C C . MET A 1 73 ? 22.805 3.038 10.653 1.00 26.65 742 MET A C 1
ATOM 560 O O . MET A 1 73 ? 22.423 3.464 9.566 1.00 27.46 742 MET A O 1
ATOM 565 N N . GLY A 1 74 ? 22.087 2.951 11.729 1.00 30.06 743 GLY A N 1
ATOM 566 C CA . GLY A 1 74 ? 20.596 3.249 11.730 1.00 27.39 743 GLY A CA 1
ATOM 567 C C . GLY A 1 74 ? 20.415 4.738 11.460 1.00 28.53 743 GLY A C 1
ATOM 568 O O . GLY A 1 74 ? 19.541 5.180 10.672 1.00 26.43 743 GLY A O 1
ATOM 569 N N . LEU A 1 75 ? 21.264 5.557 12.093 1.00 26.70 744 LEU A N 1
ATOM 570 C CA . LEU A 1 75 ? 21.160 6.997 11.938 1.00 28.26 744 LEU A CA 1
ATOM 571 C C . LEU A 1 75 ? 21.399 7.394 10.477 1.00 29.84 744 LEU A C 1
ATOM 572 O O . LEU A 1 75 ? 20.619 8.222 9.877 1.00 29.99 744 LEU A O 1
ATOM 577 N N . MET A 1 76 ? 22.488 6.870 9.879 1.00 28.86 745 MET A N 1
ATOM 578 C CA . MET A 1 76 ? 22.832 7.154 8.516 1.00 26.77 745 MET A CA 1
ATOM 579 C C . MET A 1 76 ? 21.817 6.664 7.476 1.00 28.75 745 MET A C 1
ATOM 580 O O . MET A 1 76 ? 21.531 7.359 6.481 1.00 30.57 745 MET A O 1
ATOM 585 N N . VAL A 1 77 ? 21.211 5.501 7.787 1.00 27.00 746 VAL A N 1
ATOM 586 C CA . VAL A 1 77 ? 20.382 4.843 6.863 1.00 28.44 746 VAL A CA 1
ATOM 587 C C . VAL A 1 77 ? 19.082 5.706 6.833 1.00 24.24 746 VAL A C 1
ATOM 588 O O . VAL A 1 77 ? 18.532 5.902 5.768 1.00 28.82 746 VAL A O 1
ATOM 592 N N . PHE A 1 78 ? 18.656 6.111 8.009 1.00 28.52 747 PHE A N 1
ATOM 593 C CA . PHE A 1 78 ? 17.393 6.965 8.225 1.00 27.77 747 PHE A CA 1
ATOM 594 C C . PHE A 1 78 ? 17.531 8.306 7.533 1.00 30.40 747 PHE A C 1
ATOM 595 O O . PHE A 1 78 ? 16.692 8.713 6.758 1.00 32.41 747 PHE A O 1
ATOM 603 N N . ALA A 1 79 ? 18.683 8.969 7.707 1.00 29.35 748 ALA A N 1
ATOM 604 C CA . ALA A 1 79 ? 19.019 10.177 7.004 1.00 29.64 748 ALA A CA 1
ATOM 605 C C . ALA A 1 79 ? 19.113 9.980 5.526 1.00 28.62 748 ALA A C 1
ATOM 606 O O . ALA A 1 79 ? 18.599 10.807 4.766 1.00 30.46 748 ALA A O 1
ATOM 608 N N . MET A 1 80 ? 19.684 8.874 5.065 1.00 28.55 749 MET A N 1
ATOM 609 C CA . MET A 1 80 ? 19.781 8.658 3.637 1.00 28.63 749 MET A CA 1
ATOM 610 C C . MET A 1 80 ? 18.384 8.430 3.020 1.00 34.22 749 MET A C 1
ATOM 611 O O . MET A 1 80 ? 18.083 8.943 1.928 1.00 31.97 749 MET A O 1
ATOM 616 N N . GLY A 1 81 ? 17.548 7.709 3.753 1.00 36.46 750 GLY A N 1
ATOM 617 C CA . GLY A 1 81 ? 16.148 7.502 3.325 1.00 37.12 750 GLY A CA 1
ATOM 618 C C . GLY A 1 81 ? 15.377 8.824 3.116 1.00 36.04 750 GLY A C 1
ATOM 619 O O . GLY A 1 81 ? 14.703 9.028 2.078 1.00 33.24 750 GLY A O 1
ATOM 620 N N . TRP A 1 82 ? 15.585 9.752 4.038 1.00 35.54 751 TRP A N 1
ATOM 621 C CA . TRP A 1 82 ? 14.984 11.095 3.968 1.00 34.57 751 TRP A CA 1
ATOM 622 C C . TRP A 1 82 ? 15.493 11.885 2.771 1.00 38.87 751 TRP A C 1
ATOM 623 O O . TRP A 1 82 ? 14.711 12.468 2.026 1.00 32.75 751 TRP A O 1
ATOM 634 N N . ARG A 1 83 ? 16.824 11.914 2.566 1.00 36.56 752 ARG A N 1
ATOM 635 C CA . ARG A 1 83 ? 17.401 12.597 1.423 1.00 33.14 752 ARG A CA 1
ATOM 636 C C . ARG A 1 83 ? 16.885 12.017 0.118 1.00 30.56 752 ARG A C 1
ATOM 637 O O . ARG A 1 83 ? 16.758 12.753 -0.901 1.00 35.94 752 ARG A O 1
ATOM 645 N N . SER A 1 84 ? 16.639 10.722 0.105 1.00 27.46 753 SER A N 1
ATOM 646 C CA . SER A 1 84 ? 16.238 10.027 -1.097 1.00 31.14 753 SER A CA 1
ATOM 647 C C . SER A 1 84 ? 14.803 10.516 -1.416 1.00 37.80 753 SER A C 1
ATOM 648 O O . SER A 1 84 ? 14.487 10.872 -2.555 1.00 38.34 753 SER A O 1
ATOM 651 N N . PHE A 1 85 ? 14.004 10.524 -0.365 1.00 40.95 754 PHE A N 1
ATOM 652 C CA . PHE A 1 85 ? 12.6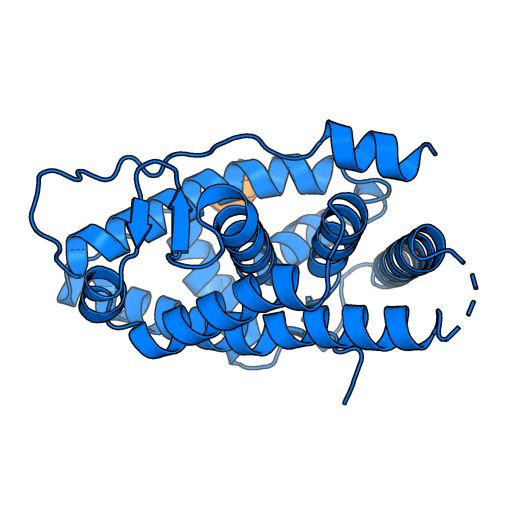02 10.996 -0.423 1.00 37.93 754 PHE A CA 1
ATOM 653 C C . PHE A 1 85 ? 12.549 12.424 -0.914 1.00 42.13 754 PHE A C 1
ATOM 654 O O . PHE A 1 85 ? 11.882 12.693 -1.903 1.00 47.79 754 PHE A O 1
ATOM 662 N N . THR A 1 86 ? 13.267 13.329 -0.250 1.00 42.21 755 THR A N 1
ATOM 663 C CA . THR A 1 86 ? 13.222 14.737 -0.573 1.00 43.07 755 THR A CA 1
ATOM 664 C C . THR A 1 86 ? 13.810 15.063 -1.959 1.00 47.11 755 THR A C 1
ATOM 665 O O . THR A 1 86 ? 13.326 15.967 -2.650 1.00 39.30 755 THR A O 1
ATOM 669 N N . ASN A 1 87 ? 14.867 14.360 -2.366 1.00 43.47 756 ASN A N 1
ATOM 670 C CA . ASN A 1 87 ? 15.660 14.770 -3.551 1.00 40.07 756 ASN A CA 1
ATOM 671 C C . ASN A 1 87 ? 15.193 14.092 -4.802 1.00 43.35 756 ASN A C 1
ATOM 672 O O . ASN A 1 87 ? 15.160 14.687 -5.848 1.00 51.90 756 ASN A O 1
ATOM 677 N N . VAL A 1 88 ? 14.848 12.825 -4.714 1.00 42.53 757 VAL A N 1
ATOM 678 C CA . VAL A 1 88 ? 14.510 12.082 -5.886 1.00 44.11 757 VAL A CA 1
ATOM 679 C C . VAL A 1 88 ? 13.267 11.266 -5.678 1.00 39.66 757 VAL A C 1
ATOM 680 O O . VAL A 1 88 ? 13.063 10.260 -6.344 1.00 45.35 757 VAL A O 1
ATOM 684 N N . ASN A 1 89 ? 12.456 11.660 -4.719 1.00 46.79 758 ASN A N 1
ATOM 685 C CA . ASN A 1 89 ? 11.190 11.002 -4.473 1.00 51.22 758 ASN A CA 1
ATOM 686 C C . ASN A 1 89 ? 11.213 9.527 -4.291 1.00 49.21 758 ASN A C 1
ATOM 687 O O . ASN A 1 89 ? 10.319 8.785 -4.731 1.00 45.06 758 ASN A O 1
ATOM 692 N N . SER A 1 90 ? 12.279 9.097 -3.617 1.00 44.20 759 SER A N 1
ATOM 693 C CA . SER A 1 90 ? 12.502 7.711 -3.300 1.00 42.22 759 SER A CA 1
ATOM 694 C C . SER A 1 90 ? 12.704 6.815 -4.486 1.00 40.12 759 SER A C 1
ATOM 695 O O . SER A 1 90 ? 12.689 5.609 -4.315 1.00 53.75 759 SER A O 1
ATOM 698 N N . ALA A 1 91 ? 12.972 7.373 -5.668 1.00 45.22 760 ALA A N 1
ATOM 699 C CA . ALA A 1 91 ? 13.149 6.578 -6.919 1.00 47.26 760 ALA A CA 1
ATOM 700 C C . ALA A 1 91 ? 14.489 5.878 -6.921 1.00 48.77 760 ALA A C 1
ATOM 701 O O . ALA A 1 91 ? 14.616 4.736 -7.405 1.00 47.78 760 ALA A O 1
ATOM 703 N N . MET A 1 92 ? 15.480 6.593 -6.375 1.00 43.89 761 MET A N 1
ATOM 704 C CA . MET A 1 92 ? 16.839 6.072 -6.168 1.00 40.24 761 MET A CA 1
ATOM 705 C C . MET A 1 92 ? 17.368 6.348 -4.743 1.00 36.20 761 MET A C 1
ATOM 706 O O . MET A 1 92 ? 16.853 7.205 -4.035 1.00 36.66 761 MET A O 1
ATOM 711 N N . LEU A 1 93 ? 18.457 5.663 -4.350 1.00 33.51 762 LEU A N 1
ATOM 712 C CA . LEU A 1 93 ? 19.078 5.895 -3.030 1.00 32.34 762 LEU A CA 1
ATOM 713 C C . LEU A 1 93 ? 20.163 6.999 -3.131 1.00 35.32 762 LEU A C 1
ATOM 714 O O . LEU A 1 93 ? 21.152 6.824 -3.850 1.00 34.82 762 LEU A O 1
ATOM 719 N N . TYR A 1 94 ? 19.914 8.105 -2.449 1.00 31.45 763 TYR A N 1
ATOM 720 C CA . TYR A 1 94 ? 20.735 9.351 -2.518 1.00 30.85 763 TYR A CA 1
ATOM 721 C C . TYR A 1 94 ? 21.757 9.326 -1.347 1.00 25.99 763 TYR A C 1
ATOM 722 O O . TYR A 1 94 ? 21.635 10.013 -0.328 1.00 32.19 763 TYR A O 1
ATOM 731 N N . PHE A 1 95 ? 22.657 8.392 -1.446 1.00 27.32 764 PHE A N 1
ATOM 732 C CA . PHE A 1 95 ? 23.710 8.334 -0.432 1.00 25.97 764 PHE A CA 1
ATOM 733 C C . PHE A 1 95 ? 24.395 9.682 -0.325 1.00 24.45 764 PHE A C 1
ATOM 734 O O . PHE A 1 95 ? 24.623 10.192 0.772 1.00 30.31 764 PHE A O 1
ATOM 742 N N . ALA A 1 96 ? 24.656 10.270 -1.464 1.00 27.94 765 ALA A N 1
ATOM 743 C CA . ALA A 1 96 ? 25.312 11.585 -1.548 1.00 29.51 765 ALA A CA 1
ATOM 744 C C . ALA A 1 96 ? 25.099 12.154 -2.922 1.00 28.41 765 ALA A C 1
ATOM 745 O O . ALA A 1 96 ? 24.733 11.444 -3.861 1.00 30.72 765 ALA A O 1
ATOM 747 N N . PRO A 1 97 ? 25.373 13.478 -3.086 1.00 31.46 766 PRO A N 1
ATOM 748 C CA . PRO A 1 97 ? 25.155 14.143 -4.387 1.00 35.69 766 PRO A CA 1
ATOM 749 C C . PRO A 1 97 ? 25.890 13.474 -5.498 1.00 36.95 766 PRO A C 1
ATOM 750 O O . PRO A 1 97 ? 25.316 13.324 -6.589 1.00 35.06 766 PRO A O 1
ATOM 754 N N . ASP A 1 98 ? 27.127 12.994 -5.196 1.00 33.83 767 ASP A N 1
ATOM 755 C CA . ASP A 1 98 ? 27.996 12.229 -6.125 1.00 38.73 767 ASP A CA 1
ATOM 756 C C . ASP A 1 98 ? 27.966 10.691 -5.953 1.00 36.64 767 ASP A C 1
ATOM 757 O O . ASP A 1 98 ? 28.865 9.944 -6.451 1.00 31.56 767 ASP A O 1
ATOM 762 N N . LEU A 1 99 ? 26.956 10.198 -5.263 1.00 29.40 768 LEU A N 1
ATOM 763 C CA . LEU A 1 99 ? 26.810 8.782 -5.138 1.00 31.96 768 LEU A CA 1
ATOM 764 C C . LEU A 1 99 ? 25.373 8.383 -4.983 1.00 32.96 768 LEU A C 1
ATOM 765 O O . LEU A 1 99 ? 24.916 8.098 -3.929 1.00 29.63 768 LEU A O 1
ATOM 770 N N . VAL A 1 100 ? 24.714 8.342 -6.102 1.00 30.98 769 VAL A N 1
ATOM 771 C CA . VAL A 1 100 ? 23.228 8.001 -6.161 1.00 34.73 769 VAL A CA 1
ATOM 772 C C . VAL A 1 100 ? 23.067 6.660 -6.813 1.00 33.78 769 VAL A C 1
ATOM 773 O O . VAL A 1 100 ? 23.581 6.451 -7.898 1.00 35.19 769 VAL A O 1
ATOM 777 N N . PHE A 1 101 ? 22.303 5.738 -6.184 1.00 32.28 770 PHE A N 1
ATOM 778 C CA . PHE A 1 101 ? 22.186 4.408 -6.680 1.00 31.18 770 PHE A CA 1
ATOM 779 C C . PHE A 1 101 ? 20.888 4.291 -7.436 1.00 38.09 770 PHE A C 1
ATOM 780 O O . PHE A 1 101 ? 19.846 4.513 -6.824 1.00 37.99 770 PHE A O 1
ATOM 788 N N . ASN A 1 102 ? 20.987 4.052 -8.736 1.00 37.44 771 ASN A N 1
ATOM 789 C CA . ASN A 1 102 ? 19.954 3.383 -9.557 1.00 38.63 771 ASN A CA 1
ATOM 790 C C . ASN A 1 102 ? 19.907 1.876 -9.334 1.00 39.60 771 ASN A C 1
ATOM 791 O O . ASN A 1 102 ? 20.742 1.286 -8.592 1.00 32.90 771 ASN A O 1
ATOM 796 N N . GLU A 1 103 ? 18.963 1.183 -9.997 1.00 39.86 772 GLU A N 1
ATOM 797 C CA . GLU A 1 103 ? 18.864 -0.276 -9.802 1.00 40.54 772 GLU A CA 1
ATOM 798 C C . GLU A 1 103 ? 20.135 -0.967 -10.238 1.00 39.59 772 GLU A C 1
ATOM 799 O O . GLU A 1 103 ? 20.542 -1.983 -9.718 1.00 38.92 772 GLU A O 1
ATOM 805 N N . TYR A 1 104 ? 20.765 -0.427 -11.258 1.00 35.02 773 TYR A N 1
ATOM 806 C CA . TYR A 1 104 ? 21.954 -1.073 -11.733 1.00 35.00 773 TYR A CA 1
ATOM 807 C C . TYR A 1 104 ? 23.012 -1.080 -10.602 1.00 33.59 773 TYR A C 1
ATOM 808 O O . TYR A 1 104 ? 23.604 -2.124 -10.352 1.00 35.58 773 TYR A O 1
ATOM 817 N N . ARG A 1 105 ? 23.212 0.056 -9.933 1.00 36.95 774 ARG A N 1
ATOM 818 C CA . ARG A 1 105 ? 24.205 0.102 -8.846 1.00 38.15 774 ARG A CA 1
ATOM 819 C C . ARG A 1 105 ? 23.756 -0.710 -7.643 1.00 38.33 774 ARG A C 1
ATOM 820 O O . ARG A 1 105 ? 24.562 -1.424 -7.047 1.00 36.27 774 ARG A O 1
ATOM 828 N N . MET A 1 106 ? 22.444 -0.739 -7.394 1.00 33.06 775 MET A N 1
ATOM 829 C CA . MET A 1 106 ? 21.934 -1.655 -6.420 1.00 37.51 775 MET A CA 1
ATOM 830 C C . MET A 1 106 ? 22.354 -3.062 -6.699 1.00 37.57 775 MET A C 1
ATOM 831 O O . MET A 1 106 ? 22.710 -3.794 -5.770 1.00 40.94 775 MET A O 1
ATOM 836 N N . HIS A 1 107 ? 22.345 -3.480 -7.968 1.00 37.42 776 HIS A N 1
ATOM 837 C CA . HIS A 1 107 ? 22.660 -4.848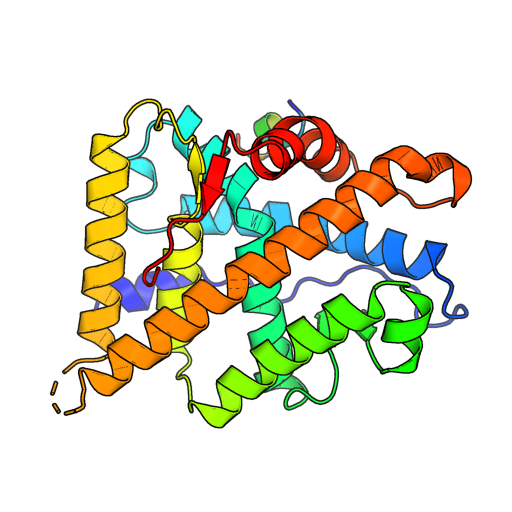 -8.262 1.00 38.85 776 HIS A CA 1
ATOM 838 C C . HIS A 1 107 ? 24.136 -5.046 -8.149 1.00 38.70 776 HIS A C 1
ATOM 839 O O . HIS A 1 107 ? 24.572 -6.021 -7.545 1.00 40.52 776 HIS A O 1
ATOM 846 N N . LYS A 1 108 ? 24.893 -4.115 -8.723 1.00 38.21 777 LYS A N 1
ATOM 847 C CA . LYS A 1 108 ? 26.377 -4.212 -8.750 1.00 42.83 777 LYS A CA 1
ATOM 848 C C . LYS A 1 108 ? 27.019 -4.175 -7.364 1.00 38.97 777 LYS A C 1
ATOM 849 O O . LYS A 1 108 ? 28.109 -4.759 -7.147 1.00 40.66 777 LYS A O 1
ATOM 855 N N . SER A 1 109 ? 26.328 -3.508 -6.438 1.00 36.35 778 SER A N 1
ATOM 856 C CA . SER A 1 109 ? 26.766 -3.409 -5.050 1.00 36.87 778 SER A CA 1
ATOM 857 C C . SER A 1 109 ? 26.703 -4.732 -4.286 1.00 38.84 778 SER A C 1
ATOM 858 O O . SER A 1 109 ? 27.277 -4.843 -3.229 1.00 38.35 778 SER A O 1
ATOM 861 N N . ARG A 1 110 ? 26.080 -5.762 -4.860 1.00 40.29 779 ARG A N 1
ATOM 862 C CA . ARG A 1 110 ? 25.810 -7.070 -4.182 1.00 40.81 779 ARG A CA 1
ATOM 863 C C . ARG A 1 110 ? 24.996 -6.956 -2.882 1.00 45.41 779 ARG A C 1
ATOM 864 O O . ARG A 1 110 ? 25.118 -7.811 -2.025 1.00 48.82 779 ARG A O 1
ATOM 872 N N . MET A 1 111 ? 24.206 -5.877 -2.755 1.00 39.66 780 MET A N 1
ATOM 873 C CA . MET A 1 111 ? 23.453 -5.507 -1.587 1.00 42.14 780 MET A CA 1
ATOM 874 C C . MET A 1 111 ? 22.059 -5.174 -2.080 1.00 39.38 780 MET A C 1
ATOM 875 O O . MET A 1 111 ? 21.362 -4.325 -1.505 1.00 38.21 780 MET A O 1
ATOM 880 N N . TYR A 1 112 ? 21.641 -5.821 -3.153 1.00 41.69 781 TYR A N 1
ATOM 881 C CA . TYR A 1 112 ? 20.383 -5.402 -3.743 1.00 37.71 781 TYR A CA 1
ATOM 882 C C . TYR A 1 112 ? 19.205 -5.498 -2.784 1.00 37.91 781 TYR A C 1
ATOM 883 O O . TYR A 1 112 ? 18.403 -4.569 -2.700 1.00 34.09 781 TYR A O 1
ATOM 892 N N . SER A 1 113 ? 19.084 -6.626 -2.086 1.00 37.74 782 SER A N 1
ATOM 893 C CA . SER A 1 113 ? 17.955 -6.800 -1.152 1.00 43.83 782 SER A CA 1
ATOM 894 C C . SER A 1 113 ? 17.981 -5.742 -0.051 1.00 42.03 782 SER A C 1
ATOM 895 O O . SER A 1 113 ? 16.964 -5.170 0.287 1.00 34.63 782 SER A O 1
ATOM 898 N N . GLN A 1 114 ? 19.175 -5.423 0.474 1.00 38.38 783 GLN A N 1
ATOM 899 C CA . GLN A 1 114 ? 19.250 -4.354 1.463 1.00 37.02 783 GLN A CA 1
ATOM 900 C C . GLN A 1 114 ? 18.913 -3.000 0.853 1.00 33.23 783 GLN A C 1
ATOM 901 O O . GLN A 1 114 ? 18.195 -2.180 1.476 1.00 38.96 783 GLN A O 1
ATOM 907 N N . CYS A 1 115 ? 19.359 -2.738 -0.396 1.00 34.65 784 CYS A N 1
ATOM 908 C CA . CYS A 1 115 ? 19.060 -1.468 -1.010 1.00 34.84 784 CYS A CA 1
ATOM 909 C C . CYS A 1 115 ? 17.537 -1.292 -1.210 1.00 31.95 784 CYS A C 1
ATOM 910 O O . CYS A 1 115 ? 17.008 -0.215 -1.047 1.00 34.77 784 CYS A O 1
ATOM 913 N N . VAL A 1 116 ? 16.938 -2.341 -1.714 1.00 3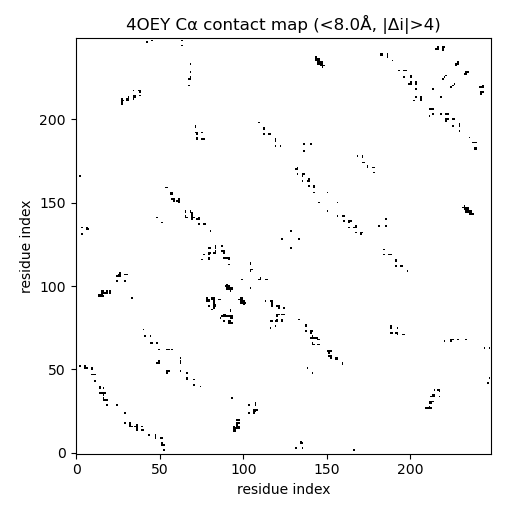7.47 785 VAL A N 1
ATOM 914 C CA . VAL A 1 116 ? 15.458 -2.415 -1.815 1.00 45.39 785 VAL A CA 1
ATOM 915 C C . VAL A 1 116 ? 14.767 -2.110 -0.498 1.00 38.41 785 VAL A C 1
ATOM 916 O O . VAL A 1 116 ? 13.847 -1.306 -0.471 1.00 40.06 785 VAL A O 1
ATOM 920 N N . ARG A 1 117 ? 15.236 -2.701 0.603 1.00 39.91 786 ARG A N 1
ATOM 921 C CA . ARG A 1 117 ? 14.652 -2.366 1.911 1.00 41.14 786 ARG A CA 1
ATOM 922 C C . ARG A 1 117 ? 14.837 -0.881 2.273 1.00 42.61 786 ARG A C 1
ATOM 923 O O . ARG A 1 117 ? 13.890 -0.195 2.684 1.00 34.55 786 ARG A O 1
ATOM 931 N N . MET A 1 118 ? 16.029 -0.326 2.004 1.00 36.15 787 MET A N 1
ATOM 932 C CA . MET A 1 118 ? 16.227 1.083 2.248 1.00 37.51 787 MET A CA 1
ATOM 933 C C . MET A 1 118 ? 15.324 1.944 1.360 1.00 36.55 787 MET A C 1
ATOM 934 O O . MET A 1 118 ? 14.838 3.028 1.765 1.00 34.06 787 MET A O 1
ATOM 939 N N . ARG A 1 119 ? 15.098 1.477 0.130 1.00 38.66 788 ARG A N 1
ATOM 940 C CA . ARG A 1 119 ? 14.203 2.183 -0.729 1.00 41.64 788 ARG A CA 1
ATOM 941 C C . ARG A 1 119 ? 12.769 2.151 -0.165 1.00 37.45 788 ARG A C 1
ATOM 942 O O . ARG A 1 119 ? 12.077 3.154 -0.249 1.00 37.42 788 ARG A O 1
ATOM 950 N N . HIS A 1 120 ? 12.353 1.010 0.357 1.00 41.59 789 HIS A N 1
ATOM 951 C CA . HIS A 1 120 ? 10.973 0.921 0.950 1.00 48.50 789 HIS A CA 1
ATOM 952 C C . HIS A 1 120 ? 10.866 1.937 2.098 1.00 48.06 789 HIS A C 1
ATOM 953 O O . HIS A 1 120 ? 9.963 2.780 2.159 1.00 40.68 789 HIS A O 1
ATOM 960 N N . LEU A 1 121 ? 11.875 1.916 2.981 1.00 45.36 790 LEU A N 1
ATOM 961 C CA . LEU A 1 121 ? 11.930 2.867 4.080 1.00 42.54 790 LEU A CA 1
ATOM 962 C C . LEU A 1 121 ? 11.724 4.286 3.600 1.00 39.02 790 LEU A C 1
ATOM 963 O O . LEU A 1 121 ? 10.924 5.089 4.208 1.00 37.60 790 LEU A O 1
ATOM 968 N N . SER A 1 122 ? 12.477 4.650 2.552 1.00 41.04 791 SER A N 1
ATOM 969 C CA . SER A 1 122 ? 12.371 5.971 1.950 1.00 36.00 791 SER A CA 1
ATOM 970 C C . SER A 1 122 ? 10.913 6.247 1.442 1.00 40.07 791 SER A C 1
ATOM 971 O O . SER A 1 122 ? 10.420 7.340 1.647 1.00 38.22 791 SER A O 1
ATOM 974 N N . GLN A 1 123 ? 10.261 5.267 0.804 1.00 41.83 792 GLN A N 1
ATOM 975 C CA . GLN A 1 123 ? 8.842 5.483 0.341 1.00 46.78 792 GLN A CA 1
ATOM 976 C C . GLN A 1 123 ? 7.935 5.705 1.523 1.00 39.89 792 GLN A C 1
ATOM 977 O O . GLN A 1 123 ? 6.924 6.407 1.429 1.00 44.76 792 GLN A O 1
ATOM 983 N N . GLU A 1 124 ? 8.303 5.137 2.665 1.00 42.05 793 GLU A N 1
ATOM 984 C CA . GLU A 1 124 ? 7.521 5.360 3.871 1.00 43.76 793 GLU A CA 1
ATOM 985 C C . GLU A 1 124 ? 7.462 6.805 4.287 1.00 38.99 793 GLU A C 1
ATOM 986 O O . GLU A 1 124 ? 6.379 7.258 4.770 1.00 41.59 793 GLU A O 1
ATOM 992 N N . PHE A 1 125 ? 8.529 7.589 4.064 1.00 38.25 794 PHE A N 1
ATOM 993 C CA . PHE A 1 125 ? 8.446 8.983 4.407 1.00 35.89 794 PHE A CA 1
ATOM 994 C C . PHE A 1 125 ? 7.368 9.699 3.562 1.00 39.43 794 PHE A C 1
ATOM 995 O O . PHE A 1 125 ? 6.857 10.713 3.988 1.00 37.79 794 PHE A O 1
ATOM 1003 N N . GLY A 1 126 ? 7.171 9.243 2.330 1.00 38.53 795 GLY A N 1
ATOM 1004 C CA . GLY A 1 126 ? 6.173 9.858 1.448 1.00 44.36 795 GLY A CA 1
ATOM 1005 C C . GLY A 1 126 ? 4.807 9.336 1.853 1.00 40.23 795 GLY A C 1
ATOM 1006 O O . GLY A 1 126 ? 3.866 10.109 2.014 1.00 44.39 795 GLY A O 1
ATOM 1007 N N . TRP A 1 127 ? 4.706 8.034 2.040 1.00 45.49 796 TRP A N 1
ATOM 1008 C CA . TRP A 1 127 ? 3.393 7.406 2.260 1.00 45.87 796 TRP A CA 1
ATOM 1009 C C . TRP A 1 127 ? 2.792 7.876 3.574 1.00 49.55 796 TRP A C 1
ATOM 1010 O O . TRP A 1 127 ? 1.571 8.037 3.647 1.00 45.34 796 TRP A O 1
ATOM 1021 N N . LEU A 1 128 ? 3.626 8.094 4.615 1.00 37.67 797 LEU A N 1
ATOM 1022 C CA . LEU A 1 128 ? 3.163 8.591 5.917 1.00 40.46 797 LEU A CA 1
ATOM 1023 C C . LEU A 1 128 ? 3.145 10.105 6.080 1.00 36.41 797 LEU A C 1
ATOM 1024 O O . LEU A 1 128 ? 2.752 10.601 7.098 1.00 39.55 797 LEU A O 1
ATOM 1029 N N . GLN A 1 129 ? 3.532 10.854 5.050 1.00 36.42 798 GLN A N 1
ATOM 1030 C CA . GLN A 1 129 ? 3.614 12.293 5.100 1.00 33.68 798 GLN A CA 1
ATOM 1031 C C . GLN A 1 129 ? 4.438 12.842 6.261 1.00 36.91 798 GLN A C 1
ATOM 1032 O O . GLN A 1 129 ? 4.122 13.832 6.875 1.00 38.10 798 GLN A O 1
ATOM 1038 N N . ILE A 1 130 ? 5.570 12.184 6.509 1.00 35.07 799 ILE A N 1
ATOM 1039 C CA . ILE A 1 130 ? 6.421 12.558 7.602 1.00 36.75 799 ILE A CA 1
ATOM 1040 C C . ILE A 1 130 ? 6.922 13.980 7.437 1.00 35.99 799 ILE A C 1
ATOM 1041 O O . ILE A 1 130 ? 7.451 14.367 6.385 1.00 40.37 799 ILE A O 1
ATOM 1046 N N . THR A 1 131 ? 6.791 14.770 8.481 1.00 34.28 800 THR A N 1
ATOM 1047 C CA . THR A 1 131 ? 7.148 16.160 8.354 1.00 37.45 800 THR A CA 1
ATOM 1048 C C . THR A 1 131 ? 8.646 16.252 8.663 1.00 38.02 800 THR A C 1
ATOM 1049 O O . THR A 1 131 ? 9.171 15.338 9.284 1.00 32.24 800 THR A O 1
ATOM 1053 N N . PRO A 1 132 ? 9.285 17.360 8.259 1.00 41.72 801 PRO A N 1
ATOM 1054 C CA . PRO A 1 132 ? 10.728 17.568 8.546 1.00 42.47 801 PRO A CA 1
ATOM 1055 C C . PRO A 1 132 ? 11.040 17.559 10.056 1.00 45.83 801 PRO A C 1
ATOM 1056 O O . PRO A 1 132 ? 12.135 17.137 10.493 1.00 35.84 801 PRO A O 1
ATOM 1060 N N . GLN A 1 133 ? 10.093 18.026 10.848 1.00 35.00 802 GLN A N 1
ATOM 1061 C CA . GLN A 1 133 ? 10.286 18.089 12.272 1.00 37.32 802 GLN A CA 1
ATOM 1062 C C . GLN A 1 133 ? 10.111 16.735 12.945 1.00 34.62 802 GLN A C 1
ATOM 1063 O O . GLN A 1 133 ? 10.811 16.446 13.930 1.00 34.41 802 GLN A O 1
ATOM 1069 N N . GLU A 1 134 ? 9.139 15.941 12.460 1.00 36.38 803 GLU A N 1
ATOM 1070 C CA . GLU A 1 134 ? 9.014 14.589 12.856 1.00 33.38 803 GLU A CA 1
ATOM 1071 C C . GLU A 1 134 ? 10.320 13.847 12.461 1.00 33.11 803 GLU A C 1
ATOM 1072 O O . GLU A 1 134 ? 10.850 13.073 13.256 1.00 33.30 803 GLU A O 1
ATOM 1078 N N . PHE A 1 135 ? 10.755 14.035 11.236 1.00 31.66 804 PHE A N 1
ATOM 1079 C CA . PHE A 1 135 ? 12.030 13.407 10.823 1.00 32.36 804 PHE A CA 1
ATOM 1080 C C . PHE A 1 135 ? 13.189 13.701 11.848 1.00 30.67 804 PHE A C 1
ATOM 1081 O O . PHE A 1 135 ? 13.836 12.754 12.315 1.00 29.59 804 PHE A O 1
ATOM 1089 N N . LEU A 1 136 ? 13.417 14.972 12.149 1.00 33.06 805 LEU A N 1
ATOM 1090 C CA . LEU A 1 136 ? 14.470 15.437 13.037 1.00 36.40 805 LEU A CA 1
ATOM 1091 C C . LEU A 1 136 ? 14.343 14.808 14.442 1.00 40.94 805 LEU A C 1
ATOM 1092 O O . LEU A 1 136 ? 15.333 14.319 14.995 1.00 26.46 805 LEU A O 1
ATOM 1097 N N . CYS A 1 137 ? 13.116 14.767 15.020 1.00 30.20 806 CYS A N 1
ATOM 1098 C CA . CYS A 1 137 ? 12.919 14.157 16.294 1.00 29.85 806 CYS A CA 1
ATOM 1099 C C . CYS A 1 137 ? 13.185 12.650 16.287 1.00 30.85 806 CYS A C 1
ATOM 1100 O O . CYS A 1 137 ? 13.817 12.110 17.238 1.00 30.77 806 CYS A O 1
ATOM 1103 N N . MET A 1 138 ? 12.624 11.936 15.305 1.00 31.89 807 MET A N 1
ATOM 1104 C CA . MET A 1 138 ? 12.878 10.529 15.130 1.00 30.83 807 MET A CA 1
ATOM 1105 C C . MET A 1 138 ? 14.400 10.254 14.990 1.00 29.80 807 MET A C 1
ATOM 1106 O O . MET A 1 138 ? 14.896 9.345 15.629 1.00 28.49 807 MET A O 1
ATOM 1111 N N . LYS A 1 139 ? 15.052 10.950 14.091 1.00 30.89 808 LYS A N 1
ATOM 1112 C CA . LYS A 1 139 ? 16.528 10.719 13.909 1.00 31.07 808 LYS A CA 1
ATOM 1113 C C . LYS A 1 139 ? 17.238 10.827 15.268 1.00 29.90 808 LYS A C 1
ATOM 1114 O O . LYS A 1 139 ? 18.050 9.955 15.600 1.00 30.03 808 LYS A O 1
ATOM 1120 N N . ALA A 1 140 ? 16.981 11.900 16.020 1.00 32.22 809 ALA A N 1
ATOM 1121 C CA . ALA A 1 140 ? 17.586 12.076 17.381 1.00 31.90 809 ALA A CA 1
ATOM 1122 C C . ALA A 1 140 ? 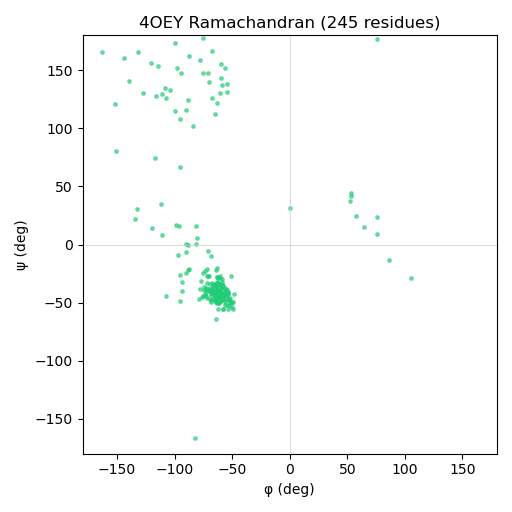17.281 10.870 18.294 1.00 32.87 809 ALA A C 1
ATOM 1123 O O . ALA A 1 140 ? 18.137 10.278 18.927 1.00 28.03 809 ALA A O 1
ATOM 1125 N N . LEU A 1 141 ? 16.026 10.390 18.300 1.00 29.86 810 LEU A N 1
ATOM 1126 C CA . LEU A 1 141 ? 15.708 9.157 19.037 1.00 29.15 810 LEU A CA 1
ATOM 1127 C C . LEU A 1 141 ? 16.458 7.894 18.639 1.00 27.00 810 LEU A C 1
ATOM 1128 O O . LEU A 1 141 ? 16.753 7.089 19.508 1.00 31.55 810 LEU A O 1
ATOM 1133 N N . LEU A 1 142 ? 16.756 7.734 17.344 1.00 29.25 811 LEU A N 1
ATOM 1134 C CA . LEU A 1 142 ? 17.542 6.625 16.851 1.00 28.21 811 LEU A CA 1
ATOM 1135 C C . LEU A 1 142 ? 18.918 6.605 17.499 1.00 29.17 811 LEU A C 1
ATOM 1136 O O . LEU A 1 142 ? 19.455 5.524 17.687 1.00 29.60 811 LEU A O 1
ATOM 1141 N N . LEU A 1 143 ? 19.446 7.739 17.870 1.00 31.23 812 LEU A N 1
ATOM 1142 C CA . LEU A 1 143 ? 20.747 7.735 18.635 1.00 32.76 812 LEU A CA 1
ATOM 1143 C C . LEU A 1 143 ? 20.637 6.977 19.967 1.00 36.85 812 LEU A C 1
ATOM 1144 O O . LEU A 1 143 ? 21.612 6.374 20.425 1.00 31.24 812 LEU A O 1
ATOM 1149 N N . PHE A 1 144 ? 19.434 6.948 20.569 1.00 29.50 813 PHE A N 1
ATOM 1150 C CA . PHE A 1 144 ? 19.203 6.354 21.875 1.00 29.20 813 PHE A CA 1
ATOM 1151 C C . PHE A 1 144 ? 18.331 5.094 21.781 1.00 31.58 813 PHE A C 1
ATOM 1152 O O . PHE A 1 144 ? 17.576 4.819 22.675 1.00 33.92 813 PHE A O 1
ATOM 1160 N N . SER A 1 145 ? 18.504 4.340 20.702 1.00 33.25 814 SER A N 1
ATOM 1161 C CA . SER A 1 145 ? 17.751 3.134 20.422 1.00 29.11 814 SER A CA 1
ATOM 1162 C C . SER A 1 145 ? 18.588 1.856 20.298 1.00 37.19 814 SER A C 1
ATOM 1163 O O . SER A 1 145 ? 18.103 0.849 19.803 1.00 35.51 814 SER A O 1
ATOM 1166 N N . ILE A 1 146 ? 19.860 1.861 20.734 1.00 31.66 815 ILE A N 1
ATOM 1167 C CA . ILE A 1 146 ? 20.582 0.589 20.704 1.00 31.46 815 ILE A CA 1
ATOM 1168 C C . ILE A 1 146 ? 21.662 0.572 21.824 1.00 38.72 815 ILE A C 1
ATOM 1169 O O . ILE A 1 146 ? 22.519 1.480 21.869 1.00 34.60 815 ILE A O 1
ATOM 1174 N N . ILE A 1 147 ? 21.578 -0.403 22.742 1.00 37.29 816 ILE A N 1
ATOM 1175 C CA . ILE A 1 147 ? 22.477 -0.471 23.915 1.00 43.33 816 ILE A CA 1
ATOM 1176 C C . ILE A 1 147 ? 22.887 -1.904 24.355 1.00 35.30 816 ILE A C 1
ATOM 1177 O O . ILE A 1 147 ? 22.173 -2.884 24.054 1.00 35.76 816 ILE A O 1
ATOM 1182 N N . PRO A 1 148 ? 23.992 -2.016 25.128 1.00 38.35 817 PRO A N 1
ATOM 1183 C CA . PRO A 1 148 ? 24.413 -3.306 25.627 1.00 38.93 817 PRO A CA 1
ATOM 1184 C C . PRO A 1 148 ? 23.320 -3.934 26.479 1.00 45.88 817 PRO A C 1
ATOM 1185 O O . PRO A 1 148 ? 22.635 -3.220 27.275 1.00 40.86 817 PRO A O 1
ATOM 1189 N N . VAL A 1 149 ? 23.128 -5.236 26.269 1.00 48.41 818 VAL A N 1
ATOM 1190 C CA . VAL A 1 149 ? 22.121 -6.014 26.985 1.00 50.55 818 VAL A CA 1
ATOM 1191 C C . VAL A 1 149 ? 22.428 -5.873 28.464 1.00 44.44 818 VAL A C 1
ATOM 1192 O O . VAL A 1 149 ? 21.492 -5.780 29.261 1.00 48.01 818 VAL A O 1
ATOM 1196 N N . ASP A 1 150 ? 23.714 -5.802 28.813 1.00 48.88 819 ASP A N 1
ATOM 1197 C CA . ASP A 1 150 ? 24.189 -5.564 30.202 1.00 52.17 819 ASP A CA 1
ATOM 1198 C C . ASP A 1 150 ? 24.190 -4.115 30.640 1.00 49.32 819 ASP A C 1
ATOM 1199 O O . ASP A 1 150 ? 24.871 -3.768 31.600 1.00 45.99 819 ASP A O 1
ATOM 1204 N N . GLY A 1 151 ? 23.492 -3.262 29.912 1.00 52.48 820 GLY A N 1
ATOM 1205 C CA . GLY A 1 151 ? 23.415 -1.854 30.269 1.00 48.01 820 GLY A CA 1
ATOM 1206 C C . GLY A 1 151 ? 24.642 -1.054 29.963 1.00 52.83 820 GLY A C 1
ATOM 1207 O O . GLY A 1 151 ? 25.636 -1.582 29.502 1.00 52.47 820 GLY A O 1
ATOM 1208 N N . LEU A 1 152 ? 24.531 0.247 30.226 1.00 50.04 821 LEU A N 1
ATOM 1209 C CA . LEU A 1 152 ? 25.573 1.226 29.976 1.00 42.94 821 LEU A CA 1
ATOM 1210 C C . LEU A 1 152 ? 26.276 1.501 31.288 1.00 43.42 821 LEU A C 1
ATOM 1211 O O . LEU A 1 152 ? 25.815 1.004 32.328 1.00 47.86 821 LEU A O 1
ATOM 1216 N N . LYS A 1 153 ? 27.364 2.276 31.274 1.00 44.41 822 LYS A N 1
ATOM 1217 C CA . LYS A 1 153 ? 28.053 2.608 32.494 1.00 47.55 822 LYS A CA 1
ATOM 1218 C C . LYS A 1 153 ? 27.197 3.407 33.472 1.00 52.24 822 LYS A C 1
ATOM 1219 O O . LYS A 1 153 ? 27.108 3.084 34.645 1.00 53.30 822 LYS A O 1
ATOM 1225 N N . ASN A 1 154 ? 26.579 4.461 32.998 1.00 45.69 823 ASN A N 1
ATOM 1226 C CA . ASN A 1 154 ? 25.640 5.204 33.807 1.00 47.87 823 ASN A CA 1
ATOM 1227 C C . ASN A 1 154 ? 24.257 5.125 33.165 1.00 40.37 823 ASN A C 1
ATOM 1228 O O . ASN A 1 154 ? 23.809 6.039 32.583 1.00 40.85 823 ASN A O 1
ATOM 1233 N N . GLN A 1 155 ? 23.622 3.988 33.283 1.00 39.59 824 GLN A N 1
ATOM 1234 C CA . GLN A 1 155 ? 22.432 3.666 32.540 1.00 39.24 824 GLN A CA 1
ATOM 1235 C C . GLN A 1 155 ? 21.222 4.625 32.882 1.00 38.09 824 GLN A C 1
ATOM 1236 O O . GLN A 1 155 ? 20.431 4.973 31.977 1.00 41.19 824 GLN A O 1
ATOM 1242 N N . LYS A 1 156 ? 21.122 5.082 34.133 1.00 37.74 825 LYS A N 1
ATOM 1243 C CA . LYS A 1 156 ? 20.033 5.986 34.572 1.00 40.07 825 LYS A CA 1
ATOM 1244 C C . LYS A 1 156 ? 19.935 7.259 33.795 1.00 39.38 825 LYS A C 1
ATOM 1245 O O . LYS A 1 156 ? 18.849 7.665 33.427 1.00 38.03 825 LYS A O 1
ATOM 1251 N N . PHE A 1 157 ? 21.064 7.904 33.501 1.00 40.28 826 PHE A N 1
ATOM 1252 C CA . PHE A 1 157 ? 21.042 9.106 32.675 1.00 41.50 826 PHE A CA 1
ATOM 1253 C C . PHE A 1 157 ? 20.576 8.807 31.241 1.00 36.58 826 PHE A C 1
ATOM 1254 O O . PHE A 1 157 ? 19.936 9.643 30.609 1.00 34.43 826 PHE A O 1
ATOM 1262 N N . PHE A 1 158 ? 20.911 7.639 30.714 1.00 32.87 827 PHE A N 1
ATOM 1263 C CA . PHE A 1 158 ? 20.482 7.284 29.398 1.00 30.77 827 PHE A CA 1
ATOM 1264 C C . PHE A 1 158 ? 18.932 7.096 29.342 1.00 29.85 827 PHE A C 1
ATOM 1265 O O . PHE A 1 158 ? 18.296 7.587 28.444 1.00 29.07 827 PHE A O 1
ATOM 1273 N N . ASP A 1 159 ? 18.391 6.491 30.385 1.00 32.05 828 ASP A N 1
ATOM 1274 C CA . ASP A 1 159 ? 16.960 6.129 30.418 1.00 37.10 828 ASP A CA 1
ATOM 1275 C C . ASP A 1 159 ? 16.182 7.418 30.454 1.00 34.37 828 ASP A C 1
ATOM 1276 O O . ASP A 1 159 ? 15.227 7.555 29.778 1.00 35.79 828 ASP A O 1
ATOM 1281 N N . GLU A 1 160 ? 16.651 8.379 31.235 1.00 35.29 829 GLU A N 1
ATOM 1282 C CA . GLU A 1 160 ? 16.063 9.712 31.351 1.00 39.26 829 GLU A CA 1
ATOM 1283 C C . GLU A 1 160 ? 16.164 10.494 30.037 1.00 39.02 829 GLU A C 1
ATOM 1284 O O . GLU A 1 160 ? 15.235 11.151 29.614 1.00 35.38 829 GLU A O 1
ATOM 1290 N N . LEU A 1 161 ? 17.321 10.476 29.392 1.00 35.57 830 LEU A N 1
ATOM 1291 C CA . LEU A 1 161 ? 17.431 11.058 28.060 1.00 35.70 830 LEU A CA 1
ATOM 1292 C C . LEU A 1 161 ? 16.459 10.483 27.031 1.00 33.04 830 LEU A C 1
ATOM 1293 O O . LEU A 1 161 ? 15.732 11.251 26.297 1.00 35.96 830 LEU A O 1
ATOM 1298 N N . ARG A 1 162 ? 16.423 9.156 26.959 1.00 32.04 831 ARG A N 1
ATOM 1299 C CA . ARG A 1 162 ? 15.590 8.455 26.016 1.00 30.51 831 ARG A CA 1
ATOM 1300 C C . ARG A 1 162 ? 14.103 8.836 26.320 1.00 33.94 831 ARG A C 1
ATOM 1301 O O . ARG A 1 162 ? 13.342 9.157 25.395 1.00 34.26 831 ARG A O 1
ATOM 1309 N N . MET A 1 163 ? 13.771 8.883 27.604 1.00 32.80 832 MET A N 1
ATOM 1310 C CA . MET A 1 163 ? 12.355 9.237 27.995 1.00 33.16 832 MET A CA 1
ATOM 1311 C C . MET A 1 163 ? 11.993 10.611 27.476 1.00 34.04 832 MET A C 1
ATOM 1312 O O . MET A 1 163 ? 10.881 10.863 26.941 1.00 38.77 832 MET A O 1
ATOM 1317 N N . ASN A 1 164 ? 12.932 11.549 27.616 1.00 35.77 833 ASN A N 1
ATOM 1318 C CA . ASN A 1 164 ? 12.716 12.895 27.170 1.00 34.04 833 ASN A CA 1
ATOM 1319 C C . ASN A 1 164 ? 12.598 13.064 25.672 1.00 40.16 833 ASN A C 1
ATOM 1320 O O . ASN A 1 164 ? 11.700 13.801 25.213 1.00 38.55 833 ASN A O 1
ATOM 1325 N N . TYR A 1 165 ? 13.445 12.379 24.880 1.00 33.27 834 TYR A N 1
ATOM 1326 C CA . TYR A 1 165 ? 13.317 12.388 23.451 1.00 33.18 834 TYR A CA 1
ATOM 1327 C C . TYR A 1 165 ? 11.954 11.831 22.969 1.00 41.51 834 TYR A C 1
ATOM 1328 O O . TYR A 1 165 ? 11.358 12.346 22.017 1.00 35.46 834 TYR A O 1
ATOM 1337 N N . ILE A 1 166 ? 11.462 10.823 23.678 1.00 38.47 835 ILE A N 1
ATOM 1338 C CA . ILE A 1 166 ? 10.175 10.197 23.305 1.00 39.78 835 ILE A CA 1
ATOM 1339 C C . ILE A 1 166 ? 9.078 11.204 23.568 1.00 38.77 835 ILE A C 1
ATOM 1340 O O . ILE A 1 166 ? 8.208 11.425 22.707 1.00 41.34 835 ILE A O 1
ATOM 1345 N N . LYS A 1 167 ? 9.094 11.787 24.744 1.00 40.36 836 LYS A N 1
ATOM 1346 C CA . LYS A 1 167 ? 8.178 12.886 25.086 1.00 47.61 836 LYS A CA 1
ATOM 1347 C C . LYS A 1 167 ? 8.163 13.997 24.042 1.00 52.60 836 LYS A C 1
ATOM 1348 O O . LYS A 1 167 ? 7.086 14.434 23.648 1.00 41.79 836 LYS A O 1
ATOM 1354 N N . GLU A 1 168 ? 9.347 14.490 23.633 1.00 42.54 837 GLU A N 1
ATOM 1355 C CA . GLU A 1 168 ? 9.441 15.511 22.582 1.00 40.86 837 GLU A CA 1
ATOM 1356 C C . GLU A 1 168 ? 8.753 15.139 21.263 1.00 39.22 837 GLU A C 1
ATOM 1357 O O . GLU A 1 168 ? 8.108 16.012 20.652 1.00 41.84 837 GLU A O 1
ATOM 1363 N N . LEU A 1 169 ? 8.887 13.882 20.821 1.00 40.08 838 LEU A N 1
ATOM 1364 C CA . LEU A 1 169 ? 8.229 13.369 19.632 1.00 44.52 838 LEU A CA 1
ATOM 1365 C C . LEU A 1 169 ? 6.716 13.380 19.829 1.00 49.87 838 LEU A C 1
ATOM 1366 O O . LEU A 1 169 ? 5.962 13.857 18.971 1.00 44.77 838 LEU A O 1
ATOM 1371 N N . ASP A 1 170 ? 6.273 12.838 20.956 1.00 52.24 839 ASP A N 1
ATOM 1372 C CA . ASP A 1 170 ? 4.829 12.777 21.209 1.00 57.35 839 ASP A CA 1
ATOM 1373 C C . ASP A 1 170 ? 4.293 14.229 21.169 1.00 59.31 839 ASP A C 1
ATOM 1374 O O . ASP A 1 170 ? 3.239 14.506 20.572 1.00 56.40 839 ASP A O 1
ATOM 1379 N N . ARG A 1 171 ? 5.081 15.151 21.715 1.00 59.33 840 ARG A N 1
ATOM 1380 C CA . ARG A 1 171 ? 4.760 16.567 21.783 1.00 61.16 840 ARG A CA 1
ATOM 1381 C C . ARG A 1 171 ? 4.650 17.262 20.415 1.00 69.60 840 ARG A C 1
ATOM 1382 O O . ARG A 1 171 ? 3.714 18.055 20.179 1.00 62.18 840 ARG A O 1
ATOM 1390 N N . ILE A 1 172 ? 5.587 16.977 19.511 1.00 63.47 841 ILE A N 1
ATOM 1391 C CA . ILE A 1 172 ? 5.504 17.530 18.153 1.00 64.71 841 ILE A CA 1
ATOM 1392 C C . ILE A 1 172 ? 4.415 16.853 17.319 1.00 59.51 841 ILE A C 1
ATOM 1393 O O . ILE A 1 172 ? 3.946 17.410 16.334 1.00 53.43 841 ILE A O 1
ATOM 1398 N N . ILE A 1 173 ? 4.035 15.636 17.699 1.00 62.08 842 ILE A N 1
ATOM 1399 C CA . ILE A 1 173 ? 2.798 15.063 17.210 1.00 62.52 842 ILE A CA 1
ATOM 1400 C C . ILE A 1 173 ? 1.600 15.948 17.689 1.00 64.30 842 ILE A C 1
ATOM 1401 O O . ILE A 1 173 ? 0.723 16.250 16.890 1.00 64.17 842 ILE A O 1
ATOM 1406 N N . ALA A 1 174 ? 1.608 16.383 18.951 1.00 59.66 843 ALA A N 1
ATOM 1407 C CA . ALA A 1 174 ? 0.550 17.220 19.553 1.00 65.52 843 ALA A CA 1
ATOM 1408 C C . ALA A 1 174 ? 0.992 18.673 19.803 1.00 70.23 843 ALA A C 1
ATOM 1409 O O . ALA A 1 174 ? 0.980 19.518 18.903 1.00 67.90 843 ALA A O 1
ATOM 1411 N N . SER A 1 182 ? -5.687 8.047 16.390 1.00 57.94 851 SER A N 1
ATOM 1412 C CA . SER A 1 182 ? -6.472 9.293 16.516 1.00 69.30 851 SER A CA 1
ATOM 1413 C C . SER A 1 182 ? -5.614 10.529 16.912 1.00 75.04 851 SER A C 1
ATOM 1414 O O . SER A 1 182 ? -6.143 11.496 17.539 1.00 59.71 851 SER A O 1
ATOM 1417 N N . CYS A 1 183 ? -4.332 10.514 16.468 1.00 73.41 852 CYS A N 1
ATOM 1418 C CA . CYS A 1 183 ? -3.199 11.270 17.071 1.00 69.09 852 CYS A CA 1
ATOM 1419 C C . CYS A 1 183 ? -2.311 10.245 17.841 1.00 75.21 852 CYS A C 1
ATOM 1420 O O . CYS A 1 183 ? -1.085 10.397 17.997 1.00 73.30 852 CYS A O 1
ATOM 1423 N N . SER A 1 184 ? -2.965 9.191 18.311 1.00 73.54 853 SER A N 1
ATOM 1424 C CA . SER A 1 184 ? -2.317 8.011 18.861 1.00 66.47 853 SER A CA 1
ATOM 1425 C C . SER A 1 184 ? -2.075 6.999 17.747 1.00 60.54 853 SER A C 1
ATOM 1426 O O . SER A 1 184 ? -1.173 6.139 17.836 1.00 59.75 853 SER A O 1
ATOM 1429 N N . ARG A 1 185 ? -2.871 7.077 16.682 1.00 51.94 854 ARG A N 1
ATOM 1430 C CA . ARG A 1 185 ? -2.542 6.338 15.472 1.00 55.91 854 ARG A CA 1
ATOM 1431 C C . ARG A 1 185 ? -1.211 6.864 14.903 1.00 50.71 854 ARG A C 1
ATOM 1432 O O . ARG A 1 185 ? -0.462 6.076 14.339 1.00 55.02 854 ARG A O 1
ATOM 1440 N N . ARG A 1 186 ? -0.955 8.170 15.071 1.00 52.86 855 ARG A N 1
ATOM 1441 C CA . ARG A 1 186 ? 0.253 8.821 14.548 1.00 53.14 855 ARG A CA 1
ATOM 1442 C C . ARG A 1 186 ? 1.449 8.200 15.273 1.00 55.47 855 ARG A C 1
ATOM 1443 O O . ARG A 1 186 ? 2.252 7.473 14.660 1.00 49.02 855 ARG A O 1
ATOM 1451 N N . PHE A 1 187 ? 1.505 8.401 16.584 1.00 54.70 856 PHE A N 1
ATOM 1452 C CA . PHE A 1 187 ? 2.553 7.796 17.387 1.00 47.34 856 PHE A CA 1
ATOM 1453 C C . PHE A 1 187 ? 2.728 6.298 17.097 1.00 45.80 856 PHE A C 1
ATOM 1454 O O . PHE A 1 187 ? 3.847 5.853 17.042 1.00 41.80 856 PHE A O 1
ATOM 1462 N N . TYR A 1 188 ? 1.649 5.504 16.955 1.00 38.83 857 TYR A N 1
ATOM 1463 C CA . TYR A 1 188 ? 1.798 4.132 16.524 1.00 39.36 857 TYR A CA 1
ATOM 1464 C C . TYR A 1 188 ? 2.599 4.015 15.242 1.00 41.13 857 TYR A C 1
ATOM 1465 O O . TYR A 1 188 ? 3.517 3.181 15.169 1.00 47.55 857 TYR A O 1
ATOM 1474 N N . GLN A 1 189 ? 2.262 4.817 14.246 1.00 41.16 858 GLN A N 1
ATOM 1475 C CA . GLN A 1 189 ? 2.904 4.663 12.957 1.00 48.87 858 GLN A CA 1
ATOM 1476 C C . GLN A 1 189 ? 4.379 5.127 12.969 1.00 34.61 858 GLN A C 1
ATOM 1477 O O . GLN A 1 189 ? 5.208 4.454 12.351 1.00 44.57 858 GLN A O 1
ATOM 1483 N N . LEU A 1 190 ? 4.645 6.213 13.690 1.00 37.13 859 LEU A N 1
ATOM 1484 C CA . LEU A 1 190 ? 6.047 6.766 13.771 1.00 35.70 859 LEU A CA 1
ATOM 1485 C C . LEU A 1 190 ? 6.943 5.749 14.484 1.00 37.30 859 LEU A C 1
ATOM 1486 O O . LEU A 1 190 ? 8.066 5.444 13.997 1.00 38.35 859 LEU A O 1
ATOM 1491 N N . THR A 1 191 ? 6.429 5.170 15.573 1.00 35.98 860 THR A N 1
ATOM 1492 C CA . THR A 1 191 ? 7.124 4.129 16.325 1.00 38.05 860 THR A CA 1
ATOM 1493 C C . THR A 1 191 ? 7.378 2.867 15.520 1.00 39.55 860 THR A C 1
ATOM 1494 O O . THR A 1 191 ? 8.469 2.247 15.601 1.00 36.12 860 THR A O 1
ATOM 1498 N N . LYS A 1 192 ? 6.392 2.443 14.727 1.00 39.70 861 LYS A N 1
ATOM 1499 C CA . LYS A 1 192 ? 6.587 1.344 13.802 1.00 40.57 861 LYS A CA 1
ATOM 1500 C C . LYS A 1 192 ? 7.685 1.653 12.734 1.00 31.52 861 LYS A C 1
ATOM 1501 O O . LYS A 1 192 ? 8.495 0.780 12.351 1.00 38.44 861 LYS A O 1
ATOM 1507 N N . LEU A 1 193 ? 7.633 2.856 12.226 1.00 36.21 862 LEU A N 1
ATOM 1508 C CA . LEU A 1 193 ? 8.631 3.284 11.223 1.00 40.13 862 LEU A CA 1
ATOM 1509 C C . LEU A 1 193 ? 10.021 3.234 11.889 1.00 36.44 862 LEU A C 1
ATOM 1510 O O . LEU A 1 193 ? 10.909 2.611 11.316 1.00 40.01 862 LEU A O 1
ATOM 1515 N N . LEU A 1 194 ? 10.185 3.839 13.085 1.00 39.16 863 LEU A N 1
ATOM 1516 C CA . LEU A 1 194 ? 11.500 3.731 13.808 1.00 37.49 863 LEU A CA 1
ATOM 1517 C C . LEU A 1 194 ? 11.975 2.308 13.979 1.00 39.46 863 LEU A C 1
ATOM 1518 O O . LEU A 1 194 ? 13.156 1.998 13.704 1.00 36.00 863 LEU A O 1
ATOM 1523 N N . ASP A 1 195 ? 11.090 1.408 14.440 1.00 33.27 864 ASP A N 1
ATOM 1524 C CA . ASP A 1 195 ? 11.437 -0.008 14.534 1.00 38.42 864 ASP A CA 1
ATOM 1525 C C . ASP A 1 195 ? 11.949 -0.606 13.241 1.00 33.87 864 ASP A C 1
ATOM 1526 O O . ASP A 1 195 ? 12.892 -1.461 13.257 1.00 37.61 864 ASP A O 1
ATOM 1531 N N . SER A 1 196 ? 11.303 -0.229 12.136 1.00 35.49 865 SER A N 1
ATOM 1532 C CA . SER A 1 196 ? 11.644 -0.769 10.817 1.00 37.69 865 SER A CA 1
ATOM 1533 C C . SER A 1 196 ? 13.063 -0.431 10.361 1.00 35.69 865 SER A C 1
ATOM 1534 O O . SER A 1 196 ? 13.617 -1.128 9.537 1.00 34.36 865 SER A O 1
ATOM 1537 N N . VAL A 1 197 ? 13.631 0.586 10.962 1.00 35.07 866 VAL A N 1
ATOM 1538 C CA . VAL A 1 197 ? 15.063 0.841 10.693 1.00 30.92 866 VAL A CA 1
ATOM 1539 C C . VAL A 1 197 ? 15.991 -0.291 11.167 1.00 32.99 866 VAL A C 1
ATOM 1540 O O . VAL A 1 197 ? 17.060 -0.559 10.534 1.00 34.48 866 VAL A O 1
ATOM 1544 N N . GLN A 1 198 ? 15.651 -0.947 12.277 1.00 32.11 867 GLN A N 1
ATOM 1545 C CA . GLN A 1 198 ? 16.579 -1.819 12.969 1.00 36.78 867 GLN A CA 1
ATOM 1546 C C . GLN A 1 198 ? 16.919 -3.067 12.201 1.00 36.78 867 GLN A C 1
ATOM 1547 O O . GLN A 1 198 ? 18.084 -3.400 12.109 1.00 33.29 867 GLN A O 1
ATOM 1553 N N . PRO A 1 199 ? 15.930 -3.796 11.651 1.00 38.15 868 PRO A N 1
ATOM 1554 C CA . PRO A 1 199 ? 16.271 -4.962 10.787 1.00 37.38 868 PRO A CA 1
ATOM 1555 C C . PRO A 1 199 ? 17.135 -4.630 9.556 1.00 33.07 868 PRO A C 1
ATOM 1556 O O . PRO A 1 199 ? 18.053 -5.404 9.174 1.00 33.10 868 PRO A O 1
ATOM 1560 N N . ILE A 1 200 ? 16.885 -3.453 8.978 1.00 31.82 869 ILE A N 1
ATOM 1561 C CA . ILE A 1 200 ? 17.700 -2.959 7.847 1.00 35.01 869 ILE A CA 1
ATOM 1562 C C . ILE A 1 200 ? 19.150 -2.757 8.311 1.00 32.26 869 ILE A C 1
ATOM 1563 O O . ILE A 1 200 ? 20.128 -3.276 7.669 1.00 37.70 869 ILE A O 1
ATOM 1568 N N . ALA A 1 201 ? 19.290 -2.085 9.448 1.00 33.30 870 ALA A N 1
ATOM 1569 C CA . ALA A 1 201 ? 20.625 -1.862 10.065 1.00 33.04 870 ALA A CA 1
ATOM 1570 C C . ALA A 1 201 ? 21.291 -3.175 10.376 1.00 30.79 870 ALA A C 1
ATOM 1571 O O . ALA A 1 201 ? 22.512 -3.350 10.115 1.00 33.02 870 ALA A O 1
ATOM 1573 N N . ARG A 1 202 ? 20.550 -4.153 10.908 1.00 31.33 871 ARG A N 1
ATOM 1574 C CA . ARG A 1 202 ? 21.158 -5.460 11.225 1.00 33.73 871 ARG A CA 1
ATOM 1575 C C . ARG A 1 202 ? 21.736 -6.156 9.952 1.00 32.95 871 ARG A C 1
ATOM 1576 O O . ARG A 1 202 ? 22.892 -6.697 9.940 1.00 35.66 871 ARG A O 1
ATOM 1584 N N . GLU A 1 203 ? 20.973 -6.139 8.866 1.00 35.13 872 GLU A N 1
ATOM 1585 C CA . GLU A 1 203 ? 21.458 -6.780 7.606 1.00 37.53 872 GLU A CA 1
ATOM 1586 C C . GLU A 1 203 ? 22.662 -6.051 7.019 1.00 34.82 872 GLU A C 1
ATOM 1587 O O . GLU A 1 203 ? 23.638 -6.653 6.510 1.00 32.60 872 GLU A O 1
ATOM 1593 N N . LEU A 1 204 ? 22.623 -4.728 7.108 1.00 35.43 873 LEU A N 1
ATOM 1594 C CA . LEU A 1 204 ? 23.845 -3.946 6.746 1.00 34.23 873 LEU A CA 1
ATOM 1595 C C . LEU A 1 204 ? 25.033 -4.235 7.648 1.00 30.27 873 LEU A C 1
ATOM 1596 O O . LEU A 1 204 ? 26.194 -4.286 7.151 1.00 32.40 873 LEU A O 1
ATOM 1601 N N . HIS A 1 205 ? 24.791 -4.395 8.948 1.00 28.67 874 HIS A N 1
ATOM 1602 C CA . HIS A 1 205 ? 25.845 -4.796 9.869 1.00 37.42 874 HIS A CA 1
ATOM 1603 C C . HIS A 1 205 ? 26.469 -6.130 9.471 1.00 36.69 874 HIS A C 1
ATOM 1604 O O . HIS A 1 205 ? 27.704 -6.270 9.519 1.00 33.50 874 HIS A O 1
ATOM 1611 N N . GLN A 1 206 ? 25.637 -7.128 9.158 1.00 34.02 875 GLN A N 1
ATOM 1612 C CA . GLN A 1 206 ? 26.141 -8.454 8.706 1.00 35.06 875 GLN A CA 1
ATOM 1613 C C . GLN A 1 206 ? 26.898 -8.327 7.392 1.00 34.53 875 GLN A C 1
ATOM 1614 O O . GLN A 1 206 ? 28.052 -8.832 7.249 1.00 35.23 875 GLN A O 1
ATOM 1620 N N . PHE A 1 207 ? 26.345 -7.531 6.473 1.00 33.81 876 PHE A N 1
ATOM 1621 C CA . PHE A 1 207 ? 27.007 -7.346 5.170 1.00 36.04 876 PHE A CA 1
ATOM 1622 C C . PHE A 1 207 ? 28.393 -6.714 5.335 1.00 33.30 876 PHE A C 1
ATOM 1623 O O . PHE A 1 207 ? 29.430 -7.199 4.760 1.00 32.01 876 PHE A O 1
ATOM 1631 N N . THR A 1 208 ? 28.435 -5.645 6.109 1.00 33.81 877 THR A N 1
ATOM 1632 C CA . THR A 1 208 ? 29.717 -4.840 6.186 1.00 34.40 877 THR A CA 1
ATOM 1633 C C . THR A 1 208 ? 30.730 -5.660 6.970 1.00 39.30 877 THR A C 1
ATOM 1634 O O . THR A 1 208 ? 31.906 -5.674 6.631 1.00 29.00 877 THR A O 1
ATOM 1638 N N . PHE A 1 209 ? 30.266 -6.433 7.944 1.00 35.10 878 PHE A N 1
ATOM 1639 C CA . PHE A 1 209 ? 31.223 -7.283 8.704 1.00 36.95 878 PHE A CA 1
ATOM 1640 C C . PHE A 1 209 ? 31.872 -8.350 7.802 1.00 33.13 878 PHE A C 1
ATOM 1641 O O . PHE A 1 209 ? 33.095 -8.529 7.769 1.00 33.58 878 PHE A O 1
ATOM 1649 N N . ASP A 1 210 ? 31.060 -9.014 7.019 1.00 31.06 879 ASP A N 1
ATOM 1650 C CA . ASP A 1 210 ? 31.545 -10.032 6.091 1.00 35.96 879 ASP A CA 1
ATOM 1651 C C . ASP A 1 210 ? 32.440 -9.406 5.018 1.00 40.38 879 ASP A C 1
ATOM 1652 O O . ASP A 1 210 ? 33.507 -9.961 4.649 1.00 35.33 879 ASP A O 1
ATOM 1657 N N . LEU A 1 211 ? 32.048 -8.223 4.554 1.00 34.88 880 LEU A N 1
ATOM 1658 C CA . LEU A 1 211 ? 32.886 -7.500 3.621 1.00 35.65 880 LEU A CA 1
ATOM 1659 C C . LEU A 1 211 ? 34.227 -7.122 4.237 1.00 34.63 880 LEU A C 1
ATOM 1660 O O . LEU A 1 211 ? 35.261 -7.197 3.562 1.00 39.77 880 LEU A O 1
ATOM 1665 N N . LEU A 1 212 ? 34.235 -6.733 5.503 1.00 30.55 881 LEU A N 1
ATOM 1666 C CA . LEU A 1 212 ? 35.549 -6.391 6.106 1.00 35.78 881 LEU A CA 1
ATOM 1667 C C . LEU A 1 212 ? 36.456 -7.656 6.165 1.00 35.43 881 LEU A C 1
ATOM 1668 O O . LEU A 1 212 ? 37.664 -7.596 5.903 1.00 33.66 881 LEU A O 1
ATOM 1673 N N . ILE A 1 213 ? 35.863 -8.776 6.551 1.00 35.67 882 ILE A N 1
ATOM 1674 C CA . ILE A 1 213 ? 36.597 -10.037 6.695 1.00 41.25 882 ILE A CA 1
ATOM 1675 C C . ILE A 1 213 ? 37.183 -10.420 5.364 1.00 41.78 882 ILE A C 1
ATOM 1676 O O . ILE A 1 213 ? 38.367 -10.804 5.277 1.00 40.27 882 ILE A O 1
ATOM 1681 N N . LYS A 1 214 ? 36.401 -10.251 4.305 1.00 40.39 883 LYS A N 1
ATOM 1682 C CA . LYS A 1 214 ? 36.914 -10.580 2.986 1.00 44.67 883 LYS A CA 1
ATOM 1683 C C . LYS A 1 214 ? 37.491 -9.376 2.182 1.00 43.44 883 LYS A C 1
ATOM 1684 O O . LYS A 1 214 ? 37.741 -9.536 0.986 1.00 44.49 883 LYS A O 1
ATOM 1690 N N . SER A 1 215 ? 37.779 -8.231 2.840 1.00 41.75 884 SER A N 1
ATOM 1691 C CA . SER A 1 215 ? 38.111 -6.982 2.094 1.00 41.85 884 SER A CA 1
ATOM 1692 C C . SER A 1 215 ? 39.360 -7.119 1.183 1.00 44.35 884 SER A C 1
ATOM 1693 O O . SER A 1 215 ? 39.366 -6.578 0.126 1.00 38.47 884 SER A O 1
ATOM 1696 N N . HIS A 1 216 ? 40.401 -7.830 1.594 1.00 44.96 885 HIS A N 1
ATOM 1697 C CA . HIS A 1 216 ? 41.600 -7.994 0.713 1.00 52.57 885 HIS A CA 1
ATOM 1698 C C . HIS A 1 216 ? 41.336 -8.826 -0.521 1.00 51.92 885 HIS A C 1
ATOM 1699 O O . HIS A 1 216 ? 41.800 -8.515 -1.609 1.00 56.44 885 HIS A O 1
ATOM 1706 N N . MET A 1 217 ? 40.536 -9.860 -0.342 1.00 46.42 886 MET A N 1
ATOM 1707 C CA . MET A 1 217 ? 40.104 -10.728 -1.421 1.00 50.19 886 MET A CA 1
ATOM 1708 C C . MET A 1 217 ? 39.281 -10.030 -2.499 1.00 47.50 886 MET A C 1
ATOM 1709 O O . MET A 1 217 ? 39.314 -10.438 -3.649 1.00 45.27 886 MET A O 1
ATOM 1714 N N . VAL A 1 218 ? 38.496 -9.026 -2.135 1.00 41.14 887 VAL A N 1
ATOM 1715 C CA . VAL A 1 218 ? 37.571 -8.399 -3.104 1.00 43.64 887 VAL A CA 1
ATOM 1716 C C . VAL A 1 218 ? 38.004 -6.971 -3.458 1.00 41.91 887 VAL A C 1
ATOM 1717 O O . VAL A 1 218 ? 37.248 -6.241 -4.105 1.00 41.40 887 VAL A O 1
ATOM 1721 N N . SER A 1 219 ? 39.192 -6.582 -2.989 1.00 42.66 888 SER A N 1
ATOM 1722 C CA . SER A 1 219 ? 39.763 -5.238 -3.190 1.00 43.78 888 SER A CA 1
ATOM 1723 C C . SER A 1 219 ? 38.842 -4.079 -2.762 1.00 44.61 888 SER A C 1
ATOM 1724 O O . SER A 1 219 ? 38.687 -3.103 -3.471 1.00 43.41 888 SER A O 1
ATOM 1727 N N . VAL A 1 220 ? 38.219 -4.205 -1.604 1.00 45.59 889 VAL A N 1
ATOM 1728 C CA . VAL A 1 220 ? 37.456 -3.113 -1.071 1.00 39.50 889 VAL A CA 1
ATOM 1729 C C . VAL A 1 220 ? 38.249 -2.468 0.051 1.00 39.91 889 VAL A C 1
ATOM 1730 O O . VAL A 1 220 ? 38.739 -3.146 0.962 1.00 36.70 889 VAL A O 1
ATOM 1734 N N . ASP A 1 221 ? 38.319 -1.145 -0.003 1.00 37.34 890 ASP A N 1
ATOM 1735 C CA . ASP A 1 221 ? 39.022 -0.332 0.982 1.00 41.17 890 ASP A CA 1
ATOM 1736 C C . ASP A 1 221 ? 38.142 0.050 2.159 1.00 38.07 890 ASP A C 1
ATOM 1737 O O . ASP A 1 221 ? 37.072 0.666 1.962 1.00 39.78 890 ASP A O 1
ATOM 1742 N N . PHE A 1 222 ? 38.596 -0.275 3.357 1.00 34.40 891 PHE A N 1
ATOM 1743 C CA . PHE A 1 222 ? 37.982 0.316 4.568 1.00 34.06 891 PHE A CA 1
ATOM 1744 C C . PHE A 1 222 ? 38.883 1.334 5.211 1.00 37.37 891 PHE A C 1
ATOM 1745 O O . PHE A 1 222 ? 40.013 0.977 5.654 1.00 38.15 891 PHE A O 1
ATOM 1753 N N . PRO A 1 223 ? 38.354 2.540 5.416 1.00 36.89 892 PRO A N 1
ATOM 1754 C CA . PRO A 1 223 ? 39.123 3.492 6.209 1.00 39.58 892 PRO A CA 1
ATOM 1755 C C . PRO A 1 223 ? 39.234 3.058 7.641 1.00 41.19 892 PRO A C 1
ATOM 1756 O O . PRO A 1 223 ? 38.523 2.171 8.089 1.00 39.47 892 PRO A O 1
ATOM 1760 N N . GLU A 1 224 ? 40.142 3.714 8.342 1.00 45.52 893 GLU A N 1
ATOM 1761 C CA . GLU A 1 224 ? 40.599 3.372 9.688 1.00 47.57 893 GLU A CA 1
ATOM 1762 C C . GLU A 1 224 ? 39.495 3.233 10.689 1.00 45.02 893 GLU A C 1
ATOM 1763 O O . GLU A 1 224 ? 39.328 2.195 11.304 1.00 44.49 893 GLU A O 1
ATOM 1769 N N . MET A 1 225 ? 38.692 4.267 10.811 1.00 41.11 894 MET A N 1
ATOM 1770 C CA . MET A 1 225 ? 37.737 4.328 11.848 1.00 44.78 894 MET A CA 1
ATOM 1771 C C . MET A 1 225 ? 36.603 3.336 11.550 1.00 39.94 894 MET A C 1
ATOM 1772 O O . MET A 1 225 ? 36.075 2.712 12.460 1.00 42.64 894 MET A O 1
ATOM 1777 N N . MET A 1 226 ? 36.247 3.206 10.280 1.00 36.20 895 MET A N 1
ATOM 1778 C CA . MET A 1 226 ? 35.266 2.195 9.845 1.00 37.91 895 MET A CA 1
ATOM 1779 C C . MET A 1 226 ? 35.777 0.764 10.158 1.00 41.82 895 MET A C 1
ATOM 1780 O O . MET A 1 226 ? 35.039 -0.058 10.681 1.00 33.57 895 MET A O 1
ATOM 1785 N N . ALA A 1 227 ? 37.056 0.465 9.915 1.00 35.42 896 ALA A N 1
ATOM 1786 C CA . ALA A 1 227 ? 37.568 -0.870 10.157 1.00 37.18 896 ALA A CA 1
ATOM 1787 C C . ALA A 1 227 ? 37.593 -1.252 11.656 1.00 39.47 896 ALA A C 1
ATOM 1788 O O . ALA A 1 227 ? 37.241 -2.382 12.030 1.00 42.93 896 ALA A O 1
ATOM 1790 N N . GLU A 1 228 ? 38.025 -0.310 12.496 1.00 39.52 897 GLU A N 1
ATOM 1791 C CA . GLU A 1 228 ? 37.986 -0.456 13.935 1.00 36.83 897 GLU A CA 1
ATOM 1792 C C . GLU A 1 228 ? 36.585 -0.700 14.416 1.00 36.20 897 GLU A C 1
ATOM 1793 O O . GLU A 1 228 ? 36.341 -1.691 15.087 1.00 37.15 897 GLU A O 1
ATOM 1799 N N . ILE A 1 229 ? 35.685 0.197 14.054 1.00 32.35 898 ILE A N 1
ATOM 1800 C CA . ILE A 1 229 ? 34.310 0.105 14.573 1.00 33.36 898 ILE A CA 1
ATOM 1801 C C . ILE A 1 229 ? 33.627 -1.198 14.167 1.00 28.81 898 ILE A C 1
ATOM 1802 O O . ILE A 1 229 ? 32.893 -1.820 14.966 1.00 36.95 898 ILE A O 1
ATOM 1807 N N . ILE A 1 230 ? 33.796 -1.569 12.930 1.00 29.13 899 ILE A N 1
ATOM 1808 C CA . ILE A 1 230 ? 33.204 -2.777 12.382 1.00 32.49 899 ILE A CA 1
ATOM 1809 C C . ILE A 1 230 ? 33.918 -4.039 12.946 1.00 32.76 899 ILE A C 1
ATOM 1810 O O . ILE A 1 230 ? 33.349 -5.059 13.082 1.00 33.03 899 ILE A O 1
ATOM 1815 N N . SER A 1 231 ? 35.190 -3.951 13.344 1.00 32.33 900 SER A N 1
ATOM 1816 C CA . SER A 1 231 ? 35.782 -5.143 13.938 1.00 32.87 900 SER A CA 1
ATOM 1817 C C . SER A 1 231 ? 35.558 -5.219 15.495 1.00 37.24 900 SER A C 1
ATOM 1818 O O . SER A 1 231 ? 35.603 -6.329 16.047 1.00 38.29 900 SER A O 1
ATOM 1821 N N . VAL A 1 232 ? 35.298 -4.091 16.186 1.00 36.92 901 VAL A N 1
ATOM 1822 C CA . VAL A 1 232 ? 35.259 -4.065 17.644 1.00 40.07 901 VAL A CA 1
ATOM 1823 C C . VAL A 1 232 ? 33.821 -3.913 18.141 1.00 38.30 901 VAL A C 1
ATOM 1824 O O . VAL A 1 232 ? 33.424 -4.597 19.041 1.00 40.35 901 VAL A O 1
ATOM 1828 N N . GLN A 1 233 ? 33.046 -3.020 17.525 1.00 34.88 902 GLN A N 1
ATOM 1829 C CA . GLN A 1 233 ? 31.692 -2.735 18.032 1.00 33.36 902 GLN A CA 1
ATOM 1830 C C . GLN A 1 233 ? 30.574 -3.516 17.352 1.00 26.85 902 GLN A C 1
ATOM 1831 O O . GLN A 1 233 ? 29.681 -4.069 18.026 1.00 30.59 902 GLN A O 1
ATOM 1837 N N . VAL A 1 234 ? 30.581 -3.531 16.046 1.00 31.07 903 VAL A N 1
ATOM 1838 C CA . VAL A 1 234 ? 29.565 -4.209 15.262 1.00 32.50 903 VAL A CA 1
ATOM 1839 C C . VAL A 1 234 ? 29.391 -5.748 15.634 1.00 32.95 903 VAL A C 1
ATOM 1840 O O . VAL A 1 234 ? 28.284 -6.268 15.674 1.00 30.22 903 VAL A O 1
ATOM 1844 N N . PRO A 1 235 ? 30.491 -6.490 15.875 1.00 31.83 904 PRO A N 1
ATOM 1845 C CA . PRO A 1 235 ? 30.305 -7.843 16.327 1.00 30.59 904 PRO A CA 1
ATOM 1846 C C . PRO A 1 235 ? 29.582 -7.956 17.674 1.00 31.80 904 PRO A C 1
ATOM 1847 O O . PRO A 1 235 ? 28.885 -8.937 17.831 1.00 36.73 904 PRO A O 1
ATOM 1851 N N . LYS A 1 236 ? 29.702 -6.956 18.577 1.00 33.62 905 LYS A N 1
ATOM 1852 C CA . LYS A 1 236 ? 28.967 -6.971 19.812 1.00 32.35 905 LYS A CA 1
ATOM 1853 C C . LYS A 1 236 ? 27.488 -6.925 19.505 1.00 31.23 905 LYS A C 1
ATOM 1854 O O . LYS A 1 236 ? 26.706 -7.497 20.240 1.00 34.32 905 LYS A O 1
ATOM 1860 N N . ILE A 1 237 ? 27.109 -6.208 18.465 1.00 33.18 906 ILE A N 1
ATOM 1861 C CA . ILE A 1 237 ? 25.697 -6.213 18.042 1.00 33.43 906 ILE A CA 1
ATOM 1862 C C . ILE A 1 237 ? 25.307 -7.535 17.406 1.00 38.68 906 ILE A C 1
ATOM 1863 O O . ILE A 1 237 ? 24.202 -8.085 17.670 1.00 37.50 906 ILE A O 1
ATOM 1868 N N . LEU A 1 238 ? 26.141 -8.032 16.504 1.00 32.68 907 LEU A N 1
ATOM 1869 C CA . LEU A 1 238 ? 25.753 -9.251 15.762 1.00 35.37 907 LEU A CA 1
ATOM 1870 C C . LEU A 1 238 ? 25.748 -10.498 16.668 1.00 34.23 907 LEU A C 1
ATOM 1871 O O . LEU A 1 238 ? 24.974 -11.423 16.425 1.00 37.54 907 LEU A O 1
ATOM 1876 N N . SER A 1 239 ? 26.572 -10.480 17.724 1.00 33.69 908 SER A N 1
ATOM 1877 C CA . SER A 1 239 ? 26.617 -11.555 18.698 1.00 32.60 908 SER A CA 1
ATOM 1878 C C . SER A 1 239 ? 25.509 -11.474 19.772 1.00 40.27 908 SER A C 1
ATOM 1879 O O . SER A 1 239 ? 25.409 -12.361 20.601 1.00 36.31 908 SER A O 1
ATOM 1882 N N . GLY A 1 240 ? 24.639 -10.448 19.681 1.00 37.11 909 GLY A N 1
ATOM 1883 C CA . GLY A 1 240 ? 23.633 -10.185 20.680 1.00 35.46 909 GLY A CA 1
ATOM 1884 C C . GLY A 1 240 ? 23.966 -9.564 22.014 1.00 34.16 909 GLY A C 1
ATOM 1885 O O . GLY A 1 240 ? 23.107 -9.517 22.887 1.00 41.46 909 GLY A O 1
ATOM 1886 N N . LYS A 1 241 ? 25.181 -9.082 22.218 1.00 34.00 910 LYS A N 1
ATOM 1887 C CA . LYS A 1 241 ? 25.531 -8.419 23.432 1.00 33.12 910 LYS A CA 1
ATOM 1888 C C . LYS A 1 241 ? 24.971 -7.033 23.494 1.00 34.21 910 LYS A C 1
ATOM 1889 O O . LYS A 1 241 ? 24.834 -6.495 24.591 1.00 38.08 910 LYS A O 1
ATOM 1895 N N . VAL A 1 242 ? 24.712 -6.461 22.318 1.00 35.35 911 VAL A N 1
ATOM 1896 C CA . VAL A 1 242 ? 24.171 -5.132 22.147 1.00 35.17 911 VAL A CA 1
ATOM 1897 C C . VAL A 1 242 ? 22.981 -5.296 21.254 1.00 31.25 911 VAL A C 1
ATOM 1898 O O . VAL A 1 242 ? 23.040 -5.923 20.203 1.00 34.95 911 VAL A O 1
ATOM 1902 N N . LYS A 1 243 ? 21.852 -4.717 21.673 1.00 37.17 912 LYS A N 1
ATOM 1903 C CA . LYS A 1 243 ? 20.635 -4.946 20.978 1.00 34.87 912 LYS A CA 1
ATOM 1904 C C . LYS A 1 243 ? 19.723 -3.696 20.821 1.00 31.03 912 LYS A C 1
ATOM 1905 O O . LYS A 1 243 ? 19.623 -2.893 21.699 1.00 32.76 912 LYS A O 1
ATOM 1911 N N . PRO A 1 244 ? 19.103 -3.550 19.667 1.00 39.02 913 PRO A N 1
ATOM 1912 C CA . PRO A 1 244 ? 18.151 -2.453 19.505 1.00 40.62 913 PRO A CA 1
ATOM 1913 C C . PRO A 1 244 ? 17.052 -2.494 20.573 1.00 41.08 913 PRO A C 1
ATOM 1914 O O . PRO A 1 244 ? 16.769 -3.576 21.082 1.00 41.18 913 PRO A O 1
ATOM 1918 N N . ILE A 1 245 ? 16.514 -1.300 20.899 1.00 38.93 914 ILE A N 1
ATOM 1919 C CA . ILE A 1 245 ? 15.361 -1.062 21.729 1.00 37.76 914 ILE A CA 1
ATOM 1920 C C . ILE A 1 245 ? 14.189 -0.925 20.785 1.00 42.28 914 ILE A C 1
ATOM 1921 O O . ILE A 1 245 ? 14.066 0.050 20.082 1.00 39.36 914 ILE A O 1
ATOM 1926 N N . TYR A 1 246 ? 13.309 -1.923 20.748 1.00 42.54 915 TYR A N 1
ATOM 1927 C CA . TYR A 1 246 ? 12.141 -1.814 19.868 1.00 38.32 915 TYR A CA 1
ATOM 1928 C C . TYR A 1 246 ? 10.978 -1.255 20.671 1.00 37.82 915 TYR A C 1
ATOM 1929 O O . TYR A 1 246 ? 10.868 -1.458 21.861 1.00 42.45 915 TYR A O 1
ATOM 1938 N N . PHE A 1 247 ? 10.129 -0.505 20.011 1.00 34.54 916 PHE A N 1
ATOM 1939 C CA . PHE A 1 247 ? 8.919 -0.102 20.592 1.00 37.18 916 PHE A CA 1
ATOM 1940 C C . PHE A 1 247 ? 7.969 -1.299 20.645 1.00 39.96 916 PHE A C 1
ATOM 1941 O O . PHE A 1 247 ? 7.258 -1.486 21.629 1.00 40.07 916 PHE A O 1
ATOM 1949 N N . HIS A 1 248 ? 7.930 -2.039 19.556 1.00 42.78 917 HIS A N 1
ATOM 1950 C CA . HIS A 1 248 ? 6.926 -3.096 19.367 1.00 51.91 917 HIS A CA 1
ATOM 1951 C C . HIS A 1 248 ? 7.643 -4.395 19.339 1.00 51.32 917 HIS A C 1
ATOM 1952 O O . HIS A 1 248 ? 8.812 -4.479 18.912 1.00 55.58 917 HIS A O 1
ATOM 1959 N N . THR A 1 249 ? 6.927 -5.436 19.725 1.00 58.04 918 THR A N 1
ATOM 1960 C CA . THR A 1 249 ? 7.606 -6.651 20.063 1.00 66.27 918 THR A CA 1
ATOM 1961 C C . THR A 1 249 ? 7.340 -7.685 18.983 1.00 68.46 918 THR A C 1
ATOM 1962 O O . THR A 1 249 ? 7.725 -7.479 17.834 1.00 61.89 918 THR A O 1
ATOM 1966 N N . GLY B 2 2 ? 42.500 3.814 19.975 1.00 89.59 1 GLY B N 1
ATOM 1967 C CA . GLY B 2 2 ? 41.155 3.926 19.353 1.00 90.65 1 GLY B CA 1
ATOM 1968 C C . GLY B 2 2 ? 41.144 5.023 18.310 1.00 91.32 1 GLY B C 1
ATOM 1969 O O . GLY B 2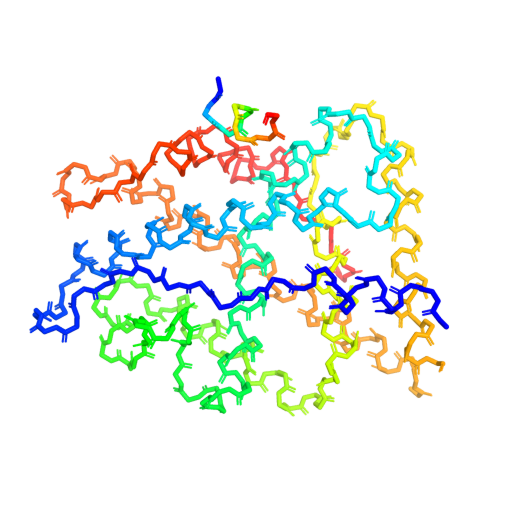 2 ? 41.433 6.185 18.619 1.00 83.53 1 GLY B O 1
ATOM 1970 N N . ALA B 2 3 ? 40.843 4.629 17.071 1.00 93.19 2 ALA B N 1
ATOM 1971 C CA . ALA B 2 3 ? 40.685 5.534 15.918 1.00 89.59 2 ALA B CA 1
ATOM 1972 C C . ALA B 2 3 ? 39.521 6.500 16.090 1.00 81.61 2 ALA B C 1
ATOM 1973 O O . ALA B 2 3 ? 39.654 7.713 15.877 1.00 70.31 2 ALA B O 1
ATOM 1975 N N . PHE B 2 4 ? 38.374 5.932 16.445 1.00 75.80 3 PHE B N 1
ATOM 1976 C CA . PHE B 2 4 ? 37.157 6.704 16.679 1.00 79.33 3 PHE B CA 1
ATOM 1977 C C . PHE B 2 4 ? 37.197 7.551 17.975 1.00 83.91 3 PHE B C 1
ATOM 1978 O O . PHE B 2 4 ? 36.501 8.562 18.079 1.00 81.25 3 PHE B O 1
ATOM 1986 N N . GLN B 2 5 ? 37.976 7.114 18.964 1.00 93.35 4 GLN B N 1
ATOM 1987 C CA . GLN B 2 5 ? 38.147 7.863 20.222 1.00 97.97 4 GLN B CA 1
ATOM 1988 C C . GLN B 2 5 ? 39.013 9.103 19.986 1.00 93.53 4 GLN B C 1
ATOM 1989 O O . GLN B 2 5 ? 38.743 10.165 20.556 1.00 90.20 4 GLN B O 1
ATOM 1995 N N . ASN B 2 6 ? 40.052 8.945 19.155 1.00 92.87 5 ASN B N 1
ATOM 1996 C CA . ASN B 2 6 ? 40.829 10.075 18.616 1.00 92.16 5 ASN B CA 1
ATOM 1997 C C . ASN B 2 6 ? 39.896 11.120 18.007 1.00 88.33 5 ASN B C 1
ATOM 1998 O O . ASN B 2 6 ? 39.981 12.308 18.323 1.00 88.23 5 ASN B O 1
ATOM 2003 N N . LEU B 2 7 ? 38.990 10.668 17.149 1.00 82.54 6 LEU B N 1
ATOM 2004 C CA . LEU B 2 7 ? 38.028 11.571 16.541 1.00 81.84 6 LEU B CA 1
ATOM 2005 C C . LEU B 2 7 ? 37.004 12.123 17.543 1.00 84.16 6 LEU B C 1
ATOM 2006 O O . LEU B 2 7 ? 36.676 13.315 17.491 1.00 84.52 6 LEU B O 1
ATOM 2011 N N . PHE B 2 8 ? 36.501 11.276 18.443 1.00 83.98 7 PHE B N 1
ATOM 2012 C CA . PHE B 2 8 ? 35.544 11.728 19.468 1.00 78.59 7 PHE B CA 1
ATOM 2013 C C . PHE B 2 8 ? 36.084 12.901 20.294 1.00 80.78 7 PHE B C 1
ATOM 2014 O O . PHE B 2 8 ? 35.324 13.820 20.588 1.00 68.75 7 PHE B O 1
ATOM 2022 N N . GLN B 2 9 ? 37.372 12.852 20.669 1.00 78.66 8 GLN B N 1
ATOM 2023 C CA . GLN B 2 9 ? 38.056 13.973 21.338 1.00 85.21 8 GLN B CA 1
ATOM 2024 C C . GLN B 2 9 ? 39.104 14.616 20.432 1.00 82.09 8 GLN B C 1
ATOM 2025 O O . GLN B 2 9 ? 38.762 15.249 19.432 1.00 76.34 8 GLN B O 1
#

B-factor: mean 42.33, std 13.29, range [20.0, 110.63]

Foldseek 3Di:
DVQLVQLVVLDDDADAQPQDPVDDQAQQRLQLSVQSLLVRVLVSLLSSQVSHPLSVVDDPVVSVLLSLQQSLLLLLLVQLQCCCVPVNLQWGPSHPNRIDDQVNLVNNVPVVLRVLSSVLSNVCVVLVQDVSLSSLLSSLSSLFKFFPVADPCRVSSVVVNVVSLVVNLVVLVVSVVSVVSSLVSSQSSFVSSLVVLVVVLVCLVCCVVRVHDHDDVRSVSSVPPSVCDNVRRMDTHHPPD/DVVVVVVD